Protein AF-A0A5C7GNN9-F1 (afdb_monomer_lite)

Structure (mmCIF, N/CA/C/O backbone):
data_AF-A0A5C7GNN9-F1
#
_entry.id   AF-A0A5C7GNN9-F1
#
loop_
_atom_site.group_PDB
_atom_site.id
_atom_site.type_symbol
_atom_site.label_atom_id
_atom_site.label_alt_id
_atom_site.label_comp_id
_atom_site.label_asym_id
_atom_site.label_entity_id
_atom_site.label_seq_id
_atom_site.pdbx_PDB_ins_code
_atom_site.Cartn_x
_atom_site.Cartn_y
_atom_site.Cartn_z
_atom_site.occupancy
_atom_site.B_iso_or_equiv
_atom_site.auth_seq_id
_atom_site.auth_comp_id
_atom_site.auth_asym_id
_atom_site.auth_atom_id
_atom_site.pdbx_PDB_model_num
ATOM 1 N N . MET A 1 1 ? -18.374 -16.368 34.160 1.00 41.03 1 MET A N 1
ATOM 2 C CA . MET A 1 1 ? -17.024 -15.873 34.517 1.00 41.03 1 MET A CA 1
ATOM 3 C C . MET A 1 1 ? -16.430 -15.182 33.298 1.00 41.03 1 MET A C 1
ATOM 5 O O . MET A 1 1 ? -16.252 -15.849 32.292 1.00 41.03 1 MET A O 1
ATOM 9 N N . LYS A 1 2 ? -16.245 -13.853 33.330 1.00 52.28 2 LYS A N 1
ATOM 10 C CA . LYS A 1 2 ? -16.003 -13.021 32.129 1.00 52.28 2 LYS A CA 1
ATOM 11 C C . LYS A 1 2 ? -14.991 -11.879 32.377 1.00 52.28 2 LYS A C 1
ATOM 13 O O . LYS A 1 2 ? -15.209 -10.768 31.923 1.00 52.28 2 LYS A O 1
ATOM 18 N N . PHE A 1 3 ? -13.918 -12.123 33.136 1.00 57.09 3 PHE A N 1
ATOM 19 C CA . PHE A 1 3 ? -13.006 -11.053 33.591 1.00 57.09 3 PHE A CA 1
ATOM 20 C C . PHE A 1 3 ? -11.534 -11.223 33.171 1.00 57.09 3 PHE A C 1
ATOM 22 O O . PHE A 1 3 ? -10.655 -10.637 33.788 1.00 57.09 3 PHE A O 1
ATOM 29 N N . PHE A 1 4 ? -11.227 -11.995 32.123 1.00 78.88 4 PHE A N 1
ATOM 30 C CA . PHE A 1 4 ? -9.835 -12.130 31.655 1.00 78.88 4 PHE A CA 1
ATOM 31 C C . PHE A 1 4 ? -9.425 -11.086 30.611 1.00 78.88 4 PHE A C 1
ATOM 33 O O . PHE A 1 4 ? -8.254 -10.716 30.570 1.00 78.88 4 PHE A O 1
ATOM 40 N N . TYR A 1 5 ? -10.376 -10.578 29.826 1.00 84.00 5 TYR A N 1
ATOM 41 C CA . TYR A 1 5 ? -10.159 -9.540 28.822 1.00 84.00 5 TYR A CA 1
ATOM 42 C C . TYR A 1 5 ? -11.395 -8.648 28.712 1.00 84.00 5 TYR A C 1
ATOM 44 O O . TYR A 1 5 ? -12.522 -9.149 28.677 1.00 84.00 5 TYR A O 1
ATOM 52 N N . SER A 1 6 ? -11.191 -7.337 28.632 1.00 86.12 6 SER A N 1
ATOM 53 C CA . SER A 1 6 ? -12.226 -6.391 28.229 1.00 86.12 6 SER A CA 1
ATOM 54 C C . SER A 1 6 ? -11.664 -5.386 27.230 1.00 86.12 6 SER A C 1
ATOM 56 O O . SER A 1 6 ? -10.497 -5.005 27.305 1.00 86.12 6 SER A O 1
ATOM 58 N N . LYS A 1 7 ? -12.506 -4.983 26.279 1.00 89.00 7 LYS A N 1
ATOM 59 C CA . LYS A 1 7 ? -12.184 -4.008 25.240 1.00 89.00 7 LYS A CA 1
ATOM 60 C C . LYS A 1 7 ? -13.311 -2.993 25.171 1.00 89.00 7 LYS A C 1
ATOM 62 O O . LYS A 1 7 ? -14.456 -3.371 24.926 1.00 89.00 7 LYS A O 1
ATOM 67 N N . SER A 1 8 ? -12.998 -1.722 25.380 1.00 90.9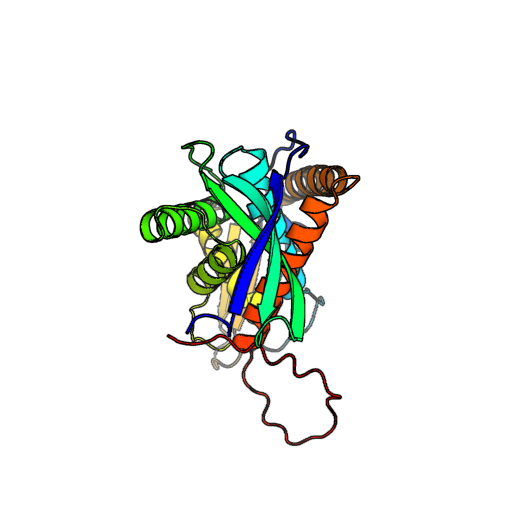4 8 SER A N 1
ATOM 68 C CA . SER A 1 8 ? -13.951 -0.622 25.224 1.00 90.94 8 SER A CA 1
ATOM 69 C C . SER A 1 8 ? -13.380 0.460 24.320 1.00 90.94 8 SER A C 1
ATOM 71 O O . SER A 1 8 ? -12.168 0.659 24.251 1.00 90.94 8 SER A O 1
ATOM 73 N N . ILE A 1 9 ? -14.252 1.136 23.577 1.00 93.00 9 ILE A N 1
ATOM 74 C CA . ILE A 1 9 ? -13.861 2.254 22.716 1.00 93.00 9 ILE A CA 1
ATOM 75 C C . ILE A 1 9 ? -13.691 3.492 23.599 1.00 93.00 9 ILE A C 1
ATOM 77 O O . ILE A 1 9 ? -14.588 3.828 24.370 1.00 93.00 9 ILE A O 1
ATOM 81 N N . LEU A 1 10 ? -12.539 4.150 23.493 1.00 92.75 10 LEU A N 1
ATOM 82 C CA . LEU A 1 10 ? -12.265 5.441 24.124 1.00 92.75 10 LEU A CA 1
ATOM 83 C C . LEU A 1 10 ? -12.607 6.600 23.189 1.00 92.75 10 LEU A C 1
ATOM 85 O O . LEU A 1 10 ? -13.195 7.584 23.629 1.00 92.75 10 LEU A O 1
ATOM 89 N N . SER A 1 11 ? -12.235 6.486 21.914 1.00 92.62 11 SER A N 1
ATOM 90 C CA . SER A 1 11 ? -12.547 7.477 20.884 1.00 92.62 11 SER A CA 1
ATOM 91 C C . SER A 1 11 ? -12.589 6.843 19.496 1.00 92.62 11 SER A C 1
ATOM 93 O O . SER A 1 11 ? -11.956 5.814 19.243 1.00 92.62 11 SER A O 1
ATOM 95 N N . GLU A 1 12 ? -13.333 7.472 18.592 1.00 92.75 12 GLU A N 1
ATOM 96 C CA . GLU A 1 12 ? -13.377 7.150 17.169 1.00 92.75 12 GLU A CA 1
ATOM 97 C C . GLU A 1 12 ? -13.336 8.462 16.385 1.00 92.75 12 GLU A C 1
ATOM 99 O O . GLU A 1 12 ? -14.195 9.320 16.564 1.00 92.75 12 GLU A O 1
ATOM 104 N N . ASP A 1 13 ? -12.330 8.601 15.524 1.00 92.62 13 ASP A N 1
ATOM 105 C CA . ASP A 1 13 ? -12.121 9.774 14.680 1.00 92.62 13 ASP A CA 1
ATOM 106 C C . ASP A 1 13 ? -12.019 9.339 13.219 1.00 92.62 13 ASP A C 1
ATOM 108 O O . ASP A 1 13 ? -11.302 8.393 12.887 1.00 92.62 13 ASP A O 1
ATOM 112 N N . VAL A 1 14 ? -12.684 10.051 12.314 1.00 92.62 14 VAL A N 1
ATOM 113 C CA . VAL A 1 14 ? -12.498 9.846 10.872 1.00 92.62 14 VAL A CA 1
ATOM 114 C C . VAL A 1 14 ? -11.230 10.577 10.439 1.00 92.62 14 VAL A C 1
ATOM 116 O O . VAL A 1 14 ? -11.012 11.724 10.823 1.00 92.62 14 VAL A O 1
ATOM 119 N N . ILE A 1 15 ? -10.392 9.948 9.615 1.00 90.88 15 ILE A N 1
ATOM 120 C CA . ILE A 1 15 ? -9.293 10.665 8.960 1.00 90.88 15 ILE A CA 1
ATOM 121 C C . ILE A 1 15 ? -9.892 11.564 7.872 1.00 90.88 15 ILE A C 1
ATOM 123 O O . ILE A 1 15 ? -10.270 11.088 6.804 1.00 90.88 15 ILE A O 1
ATOM 127 N N . THR A 1 16 ? -9.978 12.858 8.167 1.00 82.12 16 THR A N 1
ATOM 128 C CA . THR A 1 16 ? -10.449 13.922 7.267 1.00 82.12 16 THR A CA 1
ATOM 129 C C . THR A 1 16 ? -9.289 14.800 6.787 1.00 82.12 16 THR A C 1
ATOM 131 O O . THR A 1 16 ? -8.127 14.525 7.096 1.00 82.12 16 THR A O 1
ATOM 134 N N . ASP A 1 17 ? -9.601 15.849 6.017 1.00 78.19 17 ASP A N 1
ATOM 135 C CA . ASP A 1 17 ? -8.678 16.942 5.664 1.00 78.19 17 ASP A CA 1
ATOM 136 C C . ASP A 1 17 ? -7.431 16.492 4.899 1.00 78.19 17 ASP A C 1
ATOM 138 O O . ASP A 1 17 ? -6.297 16.904 5.155 1.00 78.19 17 ASP A O 1
ATOM 142 N N . VAL A 1 18 ? -7.662 15.607 3.937 1.00 83.69 18 VAL A N 1
ATOM 143 C CA . VAL A 1 18 ? -6.658 15.136 2.988 1.00 83.69 18 VAL A CA 1
ATOM 144 C C . VAL A 1 18 ? -6.708 16.001 1.736 1.00 83.69 18 VAL A C 1
ATOM 146 O O . VAL A 1 18 ? -7.792 16.257 1.214 1.00 83.69 18 VAL A O 1
ATOM 149 N N . GLN A 1 19 ? -5.556 16.451 1.233 1.00 81.12 19 GLN A N 1
ATOM 150 C CA . GLN A 1 19 ? -5.520 17.211 -0.015 1.00 81.12 19 GLN A CA 1
ATOM 151 C C . GLN A 1 19 ? -5.990 16.345 -1.181 1.00 81.12 19 GLN A C 1
ATOM 153 O O . GLN A 1 19 ? -5.423 15.291 -1.467 1.00 81.12 19 GLN A O 1
ATOM 158 N N . THR A 1 20 ? -7.014 16.827 -1.877 1.00 77.94 20 THR A N 1
ATOM 159 C CA . THR A 1 20 ? -7.686 16.079 -2.940 1.00 77.94 20 THR A CA 1
ATOM 160 C C . THR A 1 20 ? -7.124 16.335 -4.334 1.00 77.94 20 THR A C 1
ATOM 162 O O . THR A 1 20 ? -7.435 15.597 -5.266 1.00 77.94 20 THR A O 1
ATOM 165 N N . GLU A 1 21 ? -6.278 17.352 -4.489 1.00 75.75 21 GLU A N 1
ATOM 166 C CA . GLU A 1 21 ? -5.761 17.775 -5.786 1.00 75.75 21 GLU A CA 1
ATOM 167 C C . GLU A 1 21 ? -4.355 17.222 -6.025 1.00 75.75 21 GLU A C 1
ATOM 169 O O . GLU A 1 21 ? -3.347 17.778 -5.590 1.00 75.75 21 GLU A O 1
ATOM 174 N N . PHE A 1 22 ? -4.286 16.101 -6.738 1.00 84.00 22 PHE A N 1
ATOM 175 C CA . PHE A 1 22 ? -3.077 15.657 -7.423 1.00 84.00 22 PHE A CA 1
ATOM 176 C C . PHE A 1 22 ? -3.451 14.836 -8.655 1.00 84.00 22 PHE A C 1
ATOM 178 O O . PHE A 1 22 ? -4.546 14.277 -8.748 1.00 84.00 22 PHE A O 1
ATOM 185 N N . HIS A 1 23 ? -2.521 14.735 -9.598 1.00 81.31 23 HIS A N 1
ATOM 186 C CA . HIS A 1 23 ? -2.693 13.911 -10.785 1.00 81.31 23 HIS A CA 1
ATOM 187 C C . HIS A 1 23 ? -1.639 12.803 -10.794 1.00 81.31 23 HIS A C 1
ATOM 189 O O . HIS A 1 23 ? -0.451 13.056 -10.990 1.00 81.31 23 HIS A O 1
ATOM 195 N N . CYS A 1 24 ? -2.083 11.571 -10.548 1.00 84.69 24 CYS A N 1
ATOM 196 C CA . CYS A 1 24 ? -1.262 10.372 -10.658 1.00 84.69 24 CYS A CA 1
ATOM 197 C C . CYS A 1 24 ? -2.126 9.222 -11.183 1.00 84.69 24 CYS A C 1
ATOM 199 O O . CYS A 1 24 ? -3.123 8.841 -10.563 1.00 84.69 24 CYS A O 1
ATOM 201 N N . GLU A 1 25 ? -1.759 8.714 -12.353 1.00 86.50 25 GLU A N 1
ATOM 202 C CA . GLU A 1 25 ? -2.474 7.646 -13.058 1.00 86.50 25 GLU A CA 1
ATOM 203 C C . GLU A 1 25 ? -1.823 6.281 -12.815 1.00 86.50 25 GLU A C 1
ATOM 205 O O . GLU A 1 25 ? -2.504 5.260 -12.874 1.00 86.50 25 GLU A O 1
ATOM 210 N N . ASP A 1 26 ? -0.523 6.283 -12.500 1.00 87.62 26 ASP A N 1
ATOM 211 C CA . ASP A 1 26 ? 0.333 5.100 -12.447 1.00 87.62 26 ASP A CA 1
ATOM 212 C C . ASP A 1 26 ? 1.106 5.022 -11.110 1.00 87.62 26 ASP A C 1
ATOM 214 O O . ASP A 1 26 ? 2.337 4.953 -11.078 1.00 87.62 26 ASP A O 1
ATOM 218 N N . ILE A 1 27 ? 0.396 5.046 -9.978 1.00 89.19 27 ILE A N 1
ATOM 219 C CA . ILE A 1 27 ? 0.968 5.047 -8.617 1.00 89.19 27 ILE A CA 1
ATOM 220 C C . ILE A 1 27 ? 1.898 3.865 -8.382 1.00 89.19 27 ILE A C 1
ATOM 222 O O . ILE A 1 27 ? 2.952 4.030 -7.765 1.00 89.19 27 ILE A O 1
ATOM 226 N N . GLY A 1 28 ? 1.527 2.678 -8.871 1.00 85.38 28 GLY A N 1
ATOM 227 C CA . GLY A 1 28 ? 2.331 1.475 -8.648 1.00 85.38 28 GLY A CA 1
ATOM 228 C C . GLY A 1 28 ? 3.723 1.526 -9.283 1.00 85.38 28 GLY A C 1
ATOM 229 O O . GLY A 1 28 ? 4.585 0.755 -8.876 1.00 85.38 28 GLY A O 1
ATOM 230 N N . ILE A 1 29 ? 3.953 2.429 -10.245 1.00 87.19 29 ILE A N 1
ATOM 231 C CA . ILE A 1 29 ? 5.242 2.580 -10.938 1.00 87.19 29 ILE A CA 1
ATOM 232 C C . ILE A 1 29 ? 5.821 3.998 -10.874 1.00 87.19 29 ILE A C 1
ATOM 234 O O . ILE A 1 29 ? 6.989 4.194 -11.210 1.00 87.19 29 ILE A O 1
ATOM 238 N N . CYS A 1 30 ? 5.075 5.005 -10.409 1.00 83.06 30 CYS A N 1
ATOM 239 C CA . CYS A 1 30 ? 5.581 6.378 -10.339 1.00 83.06 30 CYS A CA 1
ATOM 240 C C . CYS A 1 30 ? 6.758 6.512 -9.358 1.00 83.06 30 CYS A C 1
ATOM 242 O O . CYS A 1 30 ? 7.682 7.294 -9.596 1.00 83.06 30 CYS A O 1
ATOM 244 N N . THR A 1 31 ? 6.780 5.707 -8.289 1.00 78.50 31 THR A N 1
ATOM 245 C CA . THR A 1 31 ? 7.872 5.636 -7.294 1.00 78.50 31 THR A CA 1
ATOM 246 C C . THR A 1 31 ? 9.207 5.192 -7.891 1.00 78.50 31 THR A C 1
ATOM 248 O O . THR A 1 31 ? 10.261 5.431 -7.303 1.00 78.50 31 THR A O 1
ATOM 251 N N . LEU A 1 32 ? 9.179 4.622 -9.096 1.00 71.75 32 LEU A N 1
ATOM 252 C CA . LEU A 1 32 ? 10.329 4.035 -9.777 1.00 71.75 32 LEU A CA 1
ATOM 253 C C . LEU A 1 32 ? 10.904 4.976 -10.845 1.00 71.75 32 LEU A C 1
ATOM 255 O O . LEU A 1 32 ? 11.970 4.716 -11.392 1.00 71.75 32 LEU A O 1
ATOM 259 N N . SER A 1 33 ? 10.270 6.134 -11.065 1.00 67.81 33 SER A N 1
ATOM 260 C CA . SER A 1 33 ? 10.760 7.206 -11.951 1.00 67.81 33 SER A CA 1
ATOM 261 C C . SER A 1 33 ? 12.187 7.670 -11.630 1.00 67.81 33 SER A C 1
ATOM 263 O O . SER A 1 33 ? 12.938 8.067 -12.524 1.00 67.81 33 SER A O 1
ATOM 265 N N . LYS A 1 34 ? 12.588 7.585 -10.356 1.00 65.06 34 LYS A N 1
ATOM 266 C CA . LYS A 1 34 ? 13.942 7.923 -9.894 1.00 65.06 34 LYS A CA 1
ATOM 267 C C . LYS A 1 34 ? 15.010 6.933 -10.355 1.00 65.06 34 LYS A C 1
ATOM 269 O O . LYS A 1 34 ? 16.188 7.245 -10.249 1.00 65.06 34 LYS A O 1
ATOM 274 N N . TYR A 1 35 ? 14.607 5.795 -10.905 1.00 65.31 35 TYR A N 1
ATOM 275 C CA . TYR A 1 35 ? 15.508 4.711 -11.289 1.00 65.31 35 TYR A CA 1
ATOM 276 C C . TYR A 1 35 ? 15.030 4.038 -12.577 1.00 65.31 35 TYR A C 1
ATOM 278 O O . TYR A 1 35 ? 14.749 2.862 -12.699 1.00 65.31 35 TYR A O 1
ATOM 286 N N . HIS A 1 36 ? 14.946 4.863 -13.602 1.00 55.75 36 HIS A N 1
ATOM 287 C CA . HIS A 1 36 ? 14.453 4.537 -14.931 1.00 55.75 36 HIS A CA 1
ATOM 288 C C . HIS A 1 36 ? 15.346 3.578 -15.745 1.00 55.75 36 HIS A C 1
ATOM 290 O O . HIS A 1 36 ? 14.896 3.081 -16.772 1.00 55.75 36 HIS A O 1
ATOM 296 N N . ASN A 1 37 ? 16.579 3.311 -15.299 1.00 54.00 37 ASN A N 1
ATOM 297 C CA . ASN A 1 37 ? 17.534 2.392 -15.929 1.00 54.00 37 ASN A CA 1
ATOM 298 C C . ASN A 1 37 ? 18.053 1.364 -14.909 1.00 54.00 37 ASN A C 1
ATOM 300 O O . ASN A 1 37 ? 19.258 1.248 -14.700 1.00 54.00 37 ASN A O 1
ATOM 304 N N . PHE A 1 38 ? 17.156 0.645 -14.232 1.00 56.50 38 PHE A N 1
ATOM 305 C CA . PHE A 1 38 ? 17.575 -0.403 -13.302 1.00 56.50 38 PHE A CA 1
ATOM 306 C C . PHE A 1 38 ? 18.172 -1.589 -14.058 1.00 56.50 38 PHE A C 1
ATOM 308 O O . PHE A 1 38 ? 17.464 -2.220 -14.838 1.00 56.50 38 PHE A O 1
ATOM 315 N N . GLU A 1 39 ? 19.425 -1.940 -13.770 1.00 49.25 39 GLU A N 1
ATOM 316 C CA . GLU A 1 39 ? 19.999 -3.254 -14.070 1.00 49.25 39 GLU A CA 1
ATOM 317 C C . GLU A 1 39 ? 20.161 -4.023 -12.752 1.00 49.25 39 GLU A C 1
ATOM 319 O O . GLU A 1 39 ? 20.799 -3.560 -11.812 1.00 49.25 39 GLU A O 1
ATOM 324 N N . TYR A 1 40 ? 19.558 -5.202 -12.659 1.00 54.06 40 TYR A N 1
ATOM 325 C CA . TYR A 1 40 ? 19.720 -6.127 -11.543 1.00 54.06 40 TYR A CA 1
ATOM 326 C C . TYR A 1 40 ? 20.628 -7.271 -11.965 1.00 54.06 40 TYR A C 1
ATOM 328 O O . TYR A 1 40 ? 20.522 -7.732 -13.094 1.00 54.06 40 TYR A O 1
ATOM 336 N N . ASN A 1 41 ? 21.416 -7.807 -11.036 1.00 43.47 41 ASN A N 1
ATOM 337 C CA . ASN A 1 41 ? 22.055 -9.113 -11.155 1.00 43.47 41 ASN A CA 1
ATOM 338 C C . ASN A 1 41 ? 21.901 -9.868 -9.825 1.00 43.47 41 ASN A C 1
ATOM 340 O O . ASN A 1 41 ? 21.837 -9.245 -8.767 1.00 43.47 41 ASN A O 1
ATOM 344 N N . HIS A 1 42 ? 21.907 -11.202 -9.844 1.00 41.09 42 HIS A N 1
ATOM 345 C CA . HIS A 1 42 ? 21.902 -12.026 -8.621 1.00 41.09 42 HIS A CA 1
ATOM 346 C C . HIS A 1 42 ? 23.098 -11.722 -7.684 1.00 41.09 42 HIS A C 1
ATOM 348 O O . HIS A 1 42 ? 23.007 -12.001 -6.493 1.00 41.09 42 HIS A O 1
ATOM 354 N N . VAL A 1 43 ? 24.185 -11.117 -8.198 1.00 41.22 43 VAL A N 1
ATOM 355 C CA . VAL A 1 43 ? 25.411 -10.785 -7.433 1.00 41.22 43 VAL A CA 1
ATOM 356 C C . VAL A 1 43 ? 25.660 -9.279 -7.240 1.00 41.22 43 VAL A C 1
ATOM 358 O O . VAL A 1 43 ? 26.406 -8.913 -6.338 1.00 41.22 43 VAL A O 1
ATOM 361 N N . SER A 1 44 ? 25.092 -8.368 -8.040 1.00 37.81 44 SER A N 1
ATOM 362 C CA . SER A 1 44 ? 25.536 -6.961 -8.009 1.00 37.81 44 SER A CA 1
ATOM 363 C C . SER A 1 44 ? 24.664 -6.065 -7.125 1.00 37.81 44 SER A C 1
ATOM 365 O O . SER A 1 44 ? 23.577 -5.645 -7.519 1.00 37.81 44 SER A O 1
ATOM 367 N N . LEU A 1 45 ? 25.218 -5.739 -5.956 1.00 38.94 45 LEU A N 1
ATOM 368 C CA . LEU A 1 45 ? 24.953 -4.564 -5.118 1.00 38.94 45 LEU A CA 1
ATOM 369 C C . LEU A 1 45 ? 25.481 -3.290 -5.805 1.00 38.94 45 LEU A C 1
ATOM 371 O O . LEU A 1 45 ? 26.481 -2.741 -5.359 1.00 38.94 45 LEU A O 1
ATOM 375 N N . ASN A 1 46 ? 24.907 -2.846 -6.923 1.00 38.28 46 ASN A N 1
ATOM 376 C CA . ASN A 1 46 ? 25.276 -1.531 -7.456 1.00 38.28 46 ASN A CA 1
ATOM 377 C C . ASN A 1 46 ? 24.028 -0.704 -7.746 1.00 38.28 46 ASN A C 1
ATOM 379 O O . ASN A 1 46 ? 23.115 -1.161 -8.428 1.00 38.28 46 ASN A O 1
ATOM 383 N N . ASP A 1 47 ? 24.054 0.487 -7.146 1.00 43.31 47 ASP A N 1
ATOM 384 C CA . ASP A 1 47 ? 22.965 1.312 -6.623 1.00 43.31 47 ASP A CA 1
ATOM 385 C C . ASP A 1 47 ? 22.239 0.662 -5.428 1.00 43.31 47 ASP A C 1
ATOM 387 O O . ASP A 1 47 ? 21.529 -0.331 -5.576 1.00 43.31 47 ASP A O 1
ATOM 391 N N . ASP A 1 48 ? 22.420 1.226 -4.221 1.00 63.56 48 ASP A N 1
ATOM 392 C CA . ASP A 1 48 ? 21.714 0.851 -2.979 1.00 63.56 48 ASP A CA 1
ATOM 393 C C . ASP A 1 48 ? 20.220 1.206 -3.090 1.00 63.56 48 ASP A C 1
ATOM 395 O O . ASP A 1 48 ? 19.689 2.121 -2.452 1.00 63.56 48 ASP A O 1
ATOM 399 N N . VAL A 1 49 ? 19.517 0.510 -3.978 1.00 68.62 49 VAL A N 1
ATOM 400 C CA . VAL A 1 49 ? 18.075 0.617 -4.129 1.00 68.62 49 VAL A CA 1
ATOM 401 C C . VAL A 1 49 ? 17.459 -0.000 -2.889 1.00 68.62 49 VAL A C 1
ATOM 403 O O . VAL A 1 49 ? 17.419 -1.220 -2.720 1.00 68.62 49 VAL A O 1
ATOM 406 N N . ASP A 1 50 ? 16.959 0.861 -2.015 1.00 80.88 50 ASP A N 1
ATOM 407 C CA . ASP A 1 50 ? 16.208 0.453 -0.839 1.00 80.88 50 ASP A CA 1
ATOM 408 C C . ASP A 1 50 ? 14.814 -0.049 -1.261 1.00 80.88 50 ASP A C 1
ATOM 410 O O . ASP A 1 50 ? 13.815 0.679 -1.259 1.00 80.88 50 ASP A O 1
ATOM 414 N N . TRP A 1 51 ? 14.767 -1.313 -1.694 1.00 81.75 51 TRP A N 1
ATOM 415 C CA . TRP A 1 51 ? 13.551 -1.999 -2.140 1.00 81.75 51 TRP A CA 1
ATOM 416 C C . TRP A 1 51 ? 12.454 -1.968 -1.081 1.00 81.75 51 TRP A C 1
ATOM 418 O O . TRP A 1 51 ? 11.273 -1.845 -1.408 1.00 81.75 51 TRP A O 1
ATOM 428 N N . GLU A 1 52 ? 12.852 -2.083 0.184 1.00 87.62 52 GLU A N 1
ATOM 429 C CA . GLU A 1 52 ? 11.935 -2.066 1.312 1.00 87.62 52 GLU A CA 1
ATOM 430 C C . GLU A 1 52 ? 11.241 -0.711 1.405 1.00 87.62 52 GLU A C 1
ATOM 432 O O . GLU A 1 52 ? 10.011 -0.622 1.328 1.00 87.62 52 GLU A O 1
ATOM 437 N N . ARG A 1 53 ? 12.028 0.365 1.416 1.00 88.81 53 ARG A N 1
ATOM 438 C CA . ARG A 1 53 ? 11.503 1.727 1.410 1.00 88.81 53 ARG A CA 1
ATOM 439 C C . ARG A 1 53 ? 10.637 2.025 0.192 1.00 88.81 53 ARG A C 1
ATOM 441 O O . ARG A 1 53 ? 9.619 2.703 0.335 1.00 88.81 53 ARG A O 1
ATOM 448 N N . LEU A 1 54 ? 10.997 1.535 -0.994 1.00 88.69 54 LEU A N 1
ATOM 449 C CA . LEU A 1 54 ? 10.189 1.742 -2.199 1.00 88.69 54 LEU A CA 1
ATOM 450 C C . LEU A 1 54 ? 8.821 1.067 -2.107 1.00 88.69 54 LEU A C 1
ATOM 452 O O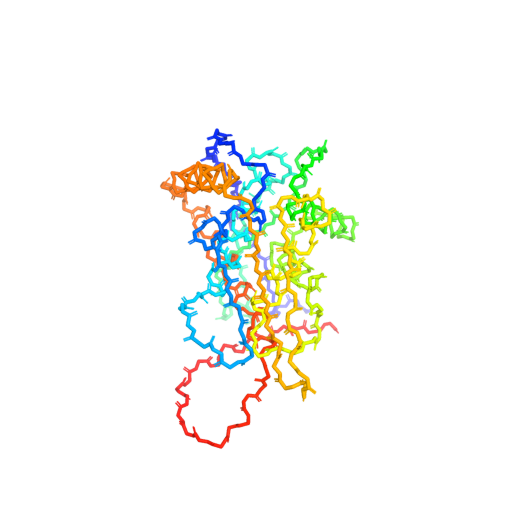 . LEU A 1 54 ? 7.818 1.691 -2.459 1.00 88.69 54 LEU A O 1
ATOM 456 N N . VAL A 1 55 ? 8.742 -0.153 -1.573 1.00 92.00 55 VAL A N 1
ATOM 457 C CA . VAL A 1 55 ? 7.448 -0.792 -1.286 1.00 92.00 55 VAL A CA 1
ATOM 458 C C . VAL A 1 55 ? 6.656 0.030 -0.282 1.00 92.00 55 VAL A C 1
ATOM 460 O O . VAL A 1 55 ? 5.474 0.276 -0.511 1.00 92.00 55 VAL A O 1
ATOM 463 N N . PHE A 1 56 ? 7.288 0.495 0.797 1.00 94.69 56 PHE A N 1
ATOM 464 C CA . PHE A 1 56 ? 6.597 1.258 1.837 1.00 94.69 56 PHE A CA 1
ATOM 465 C C . PHE A 1 56 ? 5.991 2.533 1.259 1.00 94.69 56 PHE A C 1
ATOM 467 O O . PHE A 1 56 ? 4.809 2.804 1.461 1.00 94.69 56 PHE A O 1
ATOM 474 N N . ILE A 1 57 ? 6.767 3.286 0.477 1.00 93.00 57 ILE A N 1
ATOM 475 C CA . ILE A 1 57 ? 6.275 4.481 -0.216 1.00 93.00 57 ILE A CA 1
ATOM 476 C C . ILE A 1 57 ? 5.121 4.111 -1.154 1.00 93.00 57 ILE A C 1
ATOM 478 O O . ILE A 1 57 ? 4.072 4.747 -1.097 1.00 93.00 57 ILE A O 1
ATOM 482 N N . THR A 1 58 ? 5.272 3.064 -1.964 1.00 93.88 58 THR A N 1
ATOM 483 C CA . THR A 1 58 ? 4.253 2.655 -2.945 1.00 93.88 58 THR A CA 1
ATOM 484 C C . THR A 1 58 ? 2.931 2.275 -2.266 1.00 93.88 58 THR A C 1
ATOM 486 O O . THR A 1 58 ? 1.872 2.747 -2.677 1.00 93.88 58 THR A O 1
ATOM 489 N N . PHE A 1 59 ? 2.970 1.510 -1.170 1.00 96.31 59 PHE A N 1
ATOM 490 C CA . PHE A 1 59 ? 1.781 1.169 -0.378 1.00 96.31 59 PHE A CA 1
ATOM 491 C C . PHE A 1 59 ? 1.137 2.393 0.275 1.00 96.31 59 PHE A C 1
ATOM 493 O O . PHE A 1 59 ? -0.083 2.556 0.197 1.00 96.31 59 PHE A O 1
ATOM 500 N N . ARG A 1 60 ? 1.936 3.270 0.899 1.00 95.81 60 ARG A N 1
ATOM 501 C CA . ARG A 1 60 ? 1.433 4.506 1.520 1.00 95.81 60 ARG A CA 1
ATOM 502 C C . ARG A 1 60 ? 0.705 5.373 0.499 1.00 95.81 60 ARG A C 1
ATOM 504 O O . ARG A 1 60 ? -0.411 5.805 0.769 1.00 95.81 60 ARG A O 1
ATOM 511 N N . LEU A 1 61 ? 1.317 5.599 -0.663 1.00 95.00 61 LEU A N 1
ATOM 512 C CA . LEU A 1 61 ? 0.752 6.431 -1.724 1.00 95.00 61 LEU A CA 1
ATOM 513 C C . LEU A 1 61 ? -0.501 5.802 -2.345 1.00 95.00 61 LEU A C 1
ATOM 515 O O . LEU A 1 61 ? -1.467 6.515 -2.606 1.00 95.00 61 LEU A O 1
ATOM 519 N N . ALA A 1 62 ? -0.528 4.480 -2.529 1.00 95.44 62 ALA A N 1
ATOM 520 C CA . ALA A 1 62 ? -1.703 3.792 -3.058 1.00 95.44 62 ALA A CA 1
ATOM 521 C C . ALA A 1 62 ? -2.893 3.858 -2.089 1.00 95.44 62 ALA A C 1
ATOM 523 O O . ALA A 1 62 ? -3.990 4.237 -2.494 1.00 95.44 62 ALA A O 1
ATOM 524 N N . ILE A 1 63 ? -2.679 3.583 -0.795 1.00 95.75 63 ILE A N 1
ATOM 525 C CA . ILE A 1 63 ? -3.727 3.724 0.230 1.00 95.75 63 ILE A CA 1
ATOM 526 C C . ILE A 1 63 ? -4.181 5.184 0.332 1.00 95.75 63 ILE A C 1
ATOM 528 O O . ILE A 1 63 ? -5.380 5.450 0.339 1.00 95.75 63 ILE A O 1
ATOM 532 N N . PHE A 1 64 ? -3.245 6.135 0.349 1.00 94.88 64 PHE A N 1
ATOM 533 C CA . PHE A 1 64 ? -3.555 7.565 0.352 1.00 94.88 64 PHE A CA 1
ATOM 534 C C . PHE A 1 64 ? -4.436 7.970 -0.833 1.00 94.88 64 PHE A C 1
ATOM 536 O O . PHE A 1 64 ? -5.428 8.671 -0.659 1.00 94.88 64 PHE A O 1
ATOM 543 N N . ASN A 1 65 ? -4.128 7.477 -2.030 1.00 93.56 65 ASN A N 1
ATOM 544 C CA . ASN A 1 65 ? -4.923 7.748 -3.217 1.00 93.56 65 ASN A CA 1
ATOM 545 C C . ASN A 1 65 ? -6.332 7.146 -3.150 1.00 93.56 65 ASN A C 1
ATOM 547 O O . ASN A 1 65 ? -7.281 7.787 -3.592 1.00 93.56 65 ASN A O 1
ATOM 551 N N . LEU A 1 66 ? -6.501 5.957 -2.563 1.00 94.06 66 LEU A N 1
ATOM 552 C CA . LEU A 1 66 ? -7.837 5.399 -2.329 1.00 94.06 66 LEU A CA 1
ATOM 553 C C . LEU A 1 66 ? -8.664 6.277 -1.374 1.00 94.06 66 LEU A C 1
ATOM 555 O O . LEU A 1 66 ? -9.867 6.436 -1.593 1.00 94.06 66 LEU A O 1
ATOM 559 N N . ILE A 1 67 ? -8.031 6.868 -0.354 1.00 93.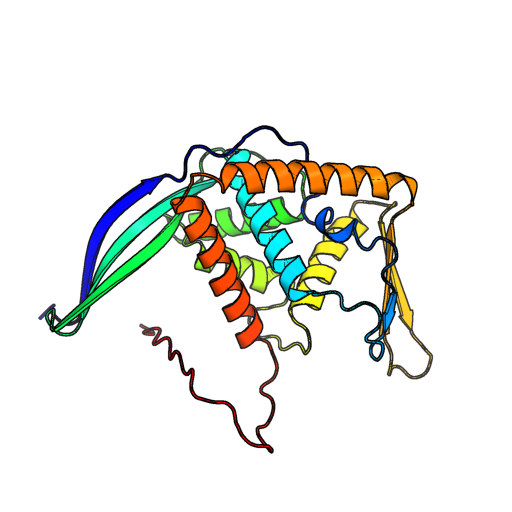75 67 ILE A N 1
ATOM 560 C CA . ILE A 1 67 ? -8.682 7.815 0.566 1.00 93.75 67 ILE A CA 1
ATOM 561 C C . ILE A 1 67 ? -9.064 9.095 -0.185 1.00 93.75 67 ILE A C 1
ATOM 563 O O . ILE A 1 67 ? -10.219 9.503 -0.161 1.00 93.75 67 ILE A O 1
ATOM 567 N N . VAL A 1 68 ? -8.119 9.702 -0.908 1.00 91.56 68 VAL A N 1
ATOM 568 C CA . VAL A 1 68 ? -8.337 10.962 -1.640 1.00 91.56 68 VAL A CA 1
ATOM 569 C C . VAL A 1 68 ? -9.416 10.828 -2.716 1.00 91.56 68 VAL A C 1
ATOM 571 O O . VAL A 1 68 ? -10.253 11.717 -2.878 1.00 91.56 68 VAL A O 1
ATOM 574 N N . LYS A 1 69 ? -9.469 9.691 -3.416 1.00 90.50 69 LYS A N 1
ATOM 575 C CA . LYS A 1 69 ? -10.537 9.399 -4.384 1.00 90.50 69 LYS A CA 1
ATOM 576 C C . LYS A 1 69 ? -11.877 9.039 -3.730 1.00 90.50 69 LYS A C 1
ATOM 578 O O . LYS A 1 69 ? -12.828 8.736 -4.450 1.00 90.50 69 LYS A O 1
ATOM 583 N N . ASN A 1 70 ? -11.984 9.099 -2.400 1.00 91.50 70 ASN A N 1
ATOM 584 C CA . ASN A 1 70 ? -13.168 8.726 -1.623 1.00 91.50 70 ASN A CA 1
ATOM 585 C C . ASN A 1 70 ? -13.666 7.312 -1.964 1.00 91.50 70 ASN A C 1
ATOM 587 O O . ASN A 1 70 ? -14.865 7.082 -2.111 1.00 91.50 70 ASN A O 1
ATOM 591 N N . LEU A 1 71 ? -12.740 6.372 -2.165 1.00 93.00 71 LEU A N 1
ATOM 592 C CA . LEU A 1 71 ? -13.056 4.959 -2.400 1.00 93.00 71 LEU A CA 1
ATOM 593 C C . LEU A 1 71 ? -13.121 4.199 -1.076 1.00 93.00 71 LEU A C 1
ATOM 595 O O . LEU A 1 71 ? -13.955 3.311 -0.904 1.00 93.00 71 LEU A O 1
ATOM 599 N N . ILE A 1 72 ? -12.267 4.596 -0.133 1.00 94.50 72 ILE A N 1
ATOM 600 C CA . ILE A 1 72 ? -12.237 4.087 1.234 1.00 94.50 72 ILE A CA 1
ATOM 601 C C . ILE A 1 72 ? -12.299 5.253 2.217 1.00 94.50 72 ILE A C 1
ATOM 603 O O . ILE A 1 72 ? -11.666 6.289 2.015 1.00 94.50 72 ILE A O 1
ATOM 607 N N . LYS A 1 73 ? -13.016 5.043 3.312 1.00 95.00 73 LYS A N 1
ATOM 608 C CA . LYS A 1 73 ? -12.993 5.883 4.504 1.00 95.00 73 LYS A CA 1
ATOM 609 C C . LYS A 1 73 ? -12.213 5.169 5.594 1.00 95.00 73 LYS A C 1
ATOM 611 O O . LYS A 1 73 ? -12.325 3.952 5.738 1.00 95.00 73 LYS A O 1
ATOM 616 N N . VAL A 1 74 ? -11.421 5.919 6.358 1.00 96.19 74 VAL A N 1
ATOM 617 C CA . VAL A 1 74 ? -10.602 5.366 7.443 1.00 96.19 74 VAL A CA 1
ATOM 618 C C . VAL A 1 74 ? -11.025 5.966 8.775 1.00 96.19 74 VAL A C 1
ATOM 620 O O . VAL A 1 74 ? -10.900 7.170 8.988 1.00 96.19 74 VAL A O 1
ATOM 623 N N . ASN A 1 75 ? -11.470 5.103 9.683 1.00 95.38 75 ASN A N 1
ATOM 624 C CA . ASN A 1 75 ? -11.776 5.436 11.068 1.00 95.38 75 ASN A CA 1
ATOM 625 C C . ASN A 1 75 ? -10.593 5.020 11.956 1.00 95.38 75 ASN A C 1
ATOM 627 O O . ASN A 1 75 ? -10.180 3.858 11.963 1.00 95.38 75 ASN A O 1
ATOM 631 N N . SER A 1 76 ? -10.034 5.968 12.700 1.00 95.31 76 SER A N 1
ATOM 632 C CA . SER A 1 76 ? -9.061 5.746 13.766 1.00 95.31 76 SER A CA 1
ATOM 633 C C . SER A 1 76 ? -9.816 5.503 15.066 1.00 95.31 76 SER A C 1
ATOM 635 O O . SER A 1 76 ? -10.430 6.423 15.596 1.00 95.31 76 SER A O 1
ATOM 637 N N . ILE A 1 77 ? -9.742 4.287 15.601 1.00 94.88 77 ILE A N 1
ATOM 638 C CA . ILE A 1 77 ? -10.411 3.913 16.849 1.00 94.88 77 ILE A CA 1
ATOM 639 C C . ILE A 1 77 ? -9.367 3.649 17.922 1.00 94.88 77 ILE A C 1
ATOM 641 O O . ILE A 1 77 ? -8.485 2.801 17.750 1.00 94.88 77 ILE A O 1
ATOM 645 N N . GLU A 1 78 ? -9.470 4.371 19.031 1.00 95.00 78 GLU A N 1
ATOM 646 C CA . GLU A 1 78 ? -8.676 4.132 20.226 1.00 95.00 78 GLU A CA 1
ATOM 647 C C . GLU A 1 78 ? -9.466 3.245 21.184 1.00 95.00 78 GLU A C 1
ATOM 649 O O . GLU A 1 78 ? -10.574 3.580 21.601 1.00 95.00 78 GLU A O 1
ATOM 654 N N . TYR A 1 79 ? -8.896 2.096 21.525 1.00 92.31 79 TYR A N 1
ATOM 655 C CA . TYR A 1 79 ? -9.464 1.149 22.466 1.00 92.31 79 TYR A CA 1
ATOM 656 C C . TYR A 1 79 ? -8.711 1.200 23.787 1.00 92.31 79 TYR A C 1
ATOM 658 O O . TYR A 1 79 ? -7.487 1.328 23.821 1.00 92.31 79 TYR A O 1
ATOM 666 N N . LYS A 1 80 ? -9.455 1.034 24.876 1.00 92.94 80 LYS A N 1
ATOM 667 C CA . LYS A 1 80 ? -8.923 0.603 26.161 1.00 92.94 80 LYS A CA 1
ATOM 668 C C . LYS A 1 80 ? -9.043 -0.909 26.222 1.00 92.94 80 LYS A C 1
ATOM 670 O 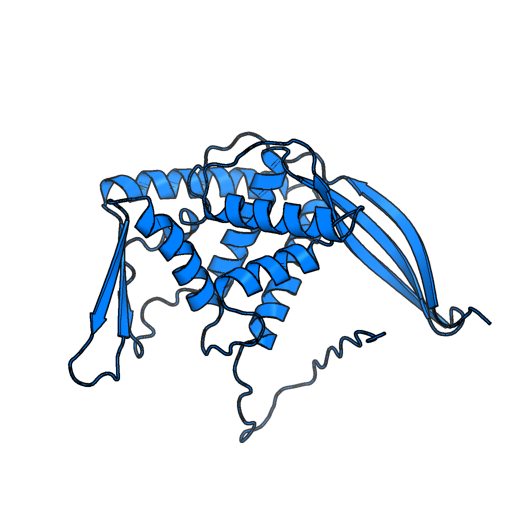O . LYS A 1 80 ? -10.148 -1.447 26.155 1.00 92.94 80 LYS A O 1
ATOM 675 N N . GLU A 1 81 ? -7.908 -1.578 26.331 1.00 92.12 81 GLU A N 1
ATOM 676 C CA . GLU A 1 81 ? -7.840 -3.022 26.507 1.00 92.12 81 GLU A CA 1
ATOM 677 C C . GLU A 1 81 ? -7.349 -3.328 27.914 1.00 92.12 81 GLU A C 1
ATOM 679 O O . GLU A 1 81 ? -6.282 -2.859 28.314 1.00 92.12 81 GLU A O 1
ATOM 684 N N . SER A 1 82 ? -8.128 -4.111 28.652 1.00 88.50 82 SER A N 1
ATOM 685 C CA . SER A 1 82 ? -7.799 -4.517 30.013 1.00 88.50 82 SER A CA 1
ATOM 686 C C . SER A 1 82 ? -7.699 -6.037 30.101 1.00 88.50 82 SER A C 1
ATOM 688 O O . SER A 1 82 ? -8.605 -6.744 29.659 1.00 88.50 82 SER A O 1
ATOM 690 N N . TYR A 1 83 ? -6.621 -6.540 30.700 1.00 87.25 83 TYR A N 1
ATOM 691 C CA . TYR A 1 83 ? -6.345 -7.967 30.882 1.00 87.25 83 TYR A CA 1
ATOM 692 C C . TYR A 1 83 ? -6.286 -8.332 32.368 1.00 87.25 83 TYR A C 1
ATOM 694 O O . TYR A 1 83 ? -5.996 -7.484 33.215 1.00 87.25 83 TYR A O 1
ATOM 702 N N . LEU A 1 84 ? -6.546 -9.609 32.674 1.00 84.00 84 LEU A N 1
ATOM 703 C CA . LEU A 1 84 ? -6.446 -10.183 34.023 1.00 84.00 84 LEU A CA 1
ATOM 704 C C . LEU A 1 84 ? -7.234 -9.367 35.067 1.00 84.00 84 LEU A C 1
ATOM 706 O O . LEU A 1 84 ? -6.689 -8.944 36.077 1.00 84.00 84 LEU A O 1
ATOM 710 N N . GLY A 1 85 ? -8.516 -9.096 34.817 1.00 74.00 85 GLY A N 1
ATOM 711 C CA . GLY A 1 85 ? -9.363 -8.375 35.773 1.00 74.00 85 GLY A CA 1
ATOM 712 C C . GLY A 1 85 ? -8.961 -6.913 35.997 1.00 74.00 85 GLY A C 1
ATOM 713 O O . GLY A 1 85 ? -9.096 -6.421 37.111 1.00 74.00 85 GLY A O 1
ATOM 714 N N . ASN A 1 86 ? -8.483 -6.229 34.949 1.00 77.12 86 ASN A N 1
ATOM 715 C CA . ASN A 1 86 ? -8.001 -4.836 34.964 1.00 77.12 86 ASN A CA 1
ATOM 716 C C . ASN A 1 86 ? -6.659 -4.605 35.678 1.00 77.12 86 ASN A C 1
ATOM 718 O O . ASN A 1 86 ? -6.304 -3.461 35.946 1.00 77.12 86 ASN A O 1
ATOM 722 N N . LEU A 1 87 ? -5.884 -5.660 35.945 1.00 83.00 87 LEU A N 1
ATOM 723 C CA . LEU A 1 87 ? -4.504 -5.524 36.431 1.00 83.00 87 LEU A CA 1
ATOM 724 C C . LEU A 1 87 ? -3.587 -4.855 35.399 1.00 83.00 87 LEU A C 1
ATOM 726 O O . LEU A 1 87 ? -2.680 -4.112 35.765 1.00 83.00 87 LEU A O 1
ATOM 730 N N . PHE A 1 88 ? -3.835 -5.107 34.114 1.00 85.81 88 PHE A N 1
ATOM 731 C CA . PHE A 1 88 ? -3.073 -4.524 33.017 1.00 85.81 88 PHE A CA 1
ATOM 732 C C . PHE A 1 88 ? -4.012 -3.792 32.074 1.00 85.81 88 PHE A C 1
ATOM 734 O O . PHE A 1 88 ? -4.902 -4.417 31.500 1.00 85.81 88 PHE A O 1
ATOM 741 N N . GLU A 1 89 ? -3.809 -2.488 31.904 1.00 87.38 89 GLU A N 1
ATOM 742 C CA . GLU A 1 89 ? -4.603 -1.656 31.003 1.00 87.38 89 GLU A CA 1
ATOM 743 C C . GLU A 1 89 ? -3.700 -0.968 29.984 1.00 87.38 89 GLU A C 1
ATOM 745 O O . GLU A 1 89 ? -2.704 -0.335 30.337 1.00 87.38 89 GLU A O 1
ATOM 750 N N . PHE A 1 90 ? -4.075 -1.053 28.712 1.00 91.19 90 PHE A N 1
ATOM 751 C CA . PHE A 1 90 ? -3.331 -0.447 27.617 1.00 91.19 90 PHE A CA 1
ATOM 752 C C . PHE A 1 90 ? -4.277 0.290 26.682 1.00 91.19 90 PHE A C 1
ATOM 754 O O . PHE A 1 90 ? -5.439 -0.084 26.511 1.00 91.19 90 PHE A O 1
ATOM 761 N N . LYS A 1 91 ? -3.755 1.336 26.044 1.00 91.31 91 LYS A N 1
ATOM 762 C CA . LYS A 1 91 ? -4.452 2.022 24.961 1.00 91.31 91 LYS A CA 1
ATOM 763 C C . LYS A 1 91 ? -3.897 1.538 23.633 1.00 91.31 91 LYS A C 1
ATOM 765 O O . LYS A 1 91 ? -2.697 1.654 23.387 1.00 91.31 91 LYS A O 1
ATOM 770 N N . THR A 1 92 ? -4.762 1.002 22.784 1.00 90.94 92 THR A N 1
ATOM 771 C CA . THR A 1 92 ? -4.397 0.527 21.447 1.00 90.94 92 THR A CA 1
ATOM 772 C C . THR A 1 92 ? -5.151 1.330 20.401 1.00 90.94 92 THR A C 1
ATOM 774 O O . THR A 1 92 ? -6.317 1.670 20.573 1.00 90.94 92 THR A O 1
ATOM 777 N N . ARG A 1 93 ? -4.487 1.663 19.292 1.00 92.81 93 ARG A N 1
ATOM 778 C CA . ARG A 1 93 ? -5.115 2.378 18.178 1.00 92.81 93 ARG A CA 1
ATOM 779 C C . ARG A 1 93 ? -5.216 1.468 16.967 1.00 92.81 93 ARG A C 1
ATOM 781 O O . ARG A 1 93 ? -4.212 0.929 16.504 1.00 92.81 93 ARG A O 1
ATOM 788 N N . HIS A 1 94 ? -6.424 1.331 16.441 1.00 94.25 94 HIS A N 1
ATOM 789 C CA . HIS A 1 94 ? -6.716 0.563 15.240 1.00 94.25 94 HIS A CA 1
ATOM 790 C C . HIS A 1 94 ? -7.239 1.488 14.142 1.00 94.25 94 HIS A C 1
ATOM 792 O O . HIS A 1 94 ? -7.899 2.484 14.416 1.00 94.25 94 HIS A O 1
ATOM 798 N N . PHE A 1 95 ? -6.961 1.125 12.893 1.00 96.75 95 PHE A N 1
ATOM 799 C CA . PHE A 1 95 ? -7.493 1.806 11.717 1.00 96.75 95 PHE A CA 1
ATOM 800 C C . PHE A 1 95 ? -8.440 0.851 11.004 1.00 96.75 95 PHE A C 1
ATOM 802 O O . PHE A 1 95 ? -8.018 -0.236 10.591 1.00 96.75 95 PHE A O 1
ATOM 809 N N . LEU A 1 96 ? -9.710 1.238 10.927 1.00 96.12 96 LEU A N 1
ATOM 810 C CA . LEU A 1 96 ? -10.778 0.472 10.298 1.00 96.12 96 LEU A CA 1
ATOM 811 C C . LEU A 1 96 ? -11.207 1.156 9.006 1.00 96.12 96 LEU A C 1
ATOM 813 O O . LEU A 1 96 ? -11.386 2.371 8.975 1.00 96.12 96 LEU A O 1
ATOM 817 N N . LEU A 1 97 ? -11.365 0.365 7.953 1.00 96.06 97 LEU A N 1
ATOM 818 C CA . LEU A 1 97 ? -11.700 0.814 6.613 1.00 96.06 97 LEU A CA 1
ATOM 819 C C . LEU A 1 97 ? -13.145 0.466 6.274 1.00 96.06 97 LEU A C 1
ATOM 821 O O . LEU A 1 97 ? -13.597 -0.660 6.506 1.00 96.06 97 LEU A O 1
ATOM 825 N N . GLU A 1 98 ? -13.832 1.422 5.665 1.00 94.75 98 GLU A N 1
ATOM 826 C CA . GLU A 1 98 ? -15.202 1.297 5.172 1.00 94.75 98 GLU A CA 1
ATOM 827 C C . GLU A 1 98 ? -15.270 1.754 3.707 1.00 94.75 98 GLU A C 1
ATOM 829 O O . GLU A 1 98 ? -14.518 2.648 3.309 1.00 94.75 98 GLU A O 1
ATOM 834 N N . PRO A 1 99 ? -16.125 1.137 2.872 1.00 92.81 99 PRO A N 1
ATOM 835 C CA . PRO A 1 99 ? -16.330 1.594 1.508 1.00 92.81 99 PRO A CA 1
ATOM 836 C C . PRO A 1 99 ? -17.101 2.914 1.535 1.00 92.81 99 PRO A C 1
ATOM 838 O O . PRO A 1 99 ? -18.138 3.007 2.186 1.00 92.81 99 PRO A O 1
ATOM 841 N N . GLU A 1 100 ? -16.624 3.909 0.790 1.00 88.56 100 GLU A N 1
ATOM 842 C CA . GLU A 1 100 ? -17.286 5.219 0.722 1.00 88.56 100 GLU A CA 1
ATOM 843 C C . GLU A 1 100 ? -18.068 5.364 -0.595 1.00 88.56 100 GLU A C 1
ATOM 845 O O . GLU A 1 100 ? -19.279 5.587 -0.599 1.00 88.56 100 GLU A O 1
ATOM 850 N N . LYS A 1 101 ? -17.404 5.154 -1.741 1.00 84.31 101 LYS A N 1
ATOM 851 C CA . LYS A 1 101 ? -18.033 5.173 -3.071 1.00 84.31 101 LYS A CA 1
ATOM 852 C C . LYS A 1 101 ? -17.674 3.934 -3.877 1.00 84.31 101 LYS A C 1
ATOM 854 O O . LYS A 1 101 ? -16.527 3.495 -3.912 1.00 84.31 101 LYS A O 1
ATOM 859 N N . LYS A 1 102 ? -18.656 3.412 -4.618 1.00 79.88 102 LYS A N 1
ATOM 860 C CA . LYS A 1 102 ? -18.404 2.416 -5.665 1.00 79.88 102 LYS A CA 1
ATOM 861 C C . LYS A 1 102 ? -17.866 3.128 -6.898 1.00 79.88 102 LYS A C 1
ATOM 863 O O . LYS A 1 102 ? -18.633 3.683 -7.678 1.00 79.88 102 LYS A O 1
ATOM 868 N N . ALA A 1 103 ? -16.557 3.091 -7.080 1.00 81.50 103 ALA A N 1
ATOM 869 C CA . ALA A 1 103 ? -15.920 3.540 -8.305 1.00 81.50 103 ALA A CA 1
ATOM 870 C C . ALA A 1 103 ? -14.745 2.630 -8.661 1.00 81.50 103 ALA A C 1
ATOM 872 O O . ALA A 1 103 ? -14.215 1.897 -7.824 1.00 81.50 103 ALA A O 1
ATOM 873 N N . LYS A 1 104 ? -14.392 2.640 -9.946 1.00 82.94 104 LYS A N 1
ATOM 874 C CA . LYS A 1 104 ? -13.199 1.966 -10.449 1.00 82.94 104 LYS A CA 1
ATOM 875 C C . LYS A 1 104 ? -12.013 2.915 -10.358 1.00 82.94 104 LYS A C 1
ATOM 877 O O . LYS A 1 104 ? -12.172 4.134 -10.350 1.00 82.94 104 LYS A O 1
ATOM 882 N N . ILE A 1 105 ? -10.832 2.327 -10.301 1.00 88.50 105 ILE A N 1
ATOM 883 C CA . ILE A 1 105 ? -9.566 3.037 -10.350 1.00 88.50 105 ILE A CA 1
ATOM 884 C C . ILE A 1 105 ? -8.716 2.431 -11.466 1.00 88.50 105 ILE A C 1
ATOM 886 O O . ILE A 1 105 ? -8.628 1.209 -11.580 1.00 88.50 105 ILE A O 1
ATOM 890 N N . ASP A 1 106 ? -8.134 3.294 -12.297 1.00 87.75 106 ASP A N 1
ATOM 891 C CA . ASP A 1 106 ? -7.394 2.873 -13.495 1.00 87.75 106 ASP A CA 1
ATOM 892 C C . ASP A 1 106 ? -5.981 2.361 -13.181 1.00 87.75 106 ASP A C 1
ATOM 894 O O . ASP A 1 106 ? -5.432 1.540 -13.925 1.00 87.75 106 ASP A O 1
ATOM 898 N N . ASP A 1 107 ? -5.409 2.837 -12.070 1.00 92.50 107 ASP A N 1
ATOM 899 C CA . ASP A 1 107 ? -4.126 2.388 -11.533 1.00 92.50 107 ASP A CA 1
ATOM 900 C C . ASP A 1 107 ? -4.219 0.918 -11.108 1.00 92.50 107 ASP A C 1
ATOM 902 O O . ASP A 1 107 ? -5.025 0.555 -10.246 1.00 92.50 107 ASP A O 1
ATOM 906 N N . LEU A 1 108 ? -3.387 0.060 -11.702 1.00 93.75 108 LEU A N 1
ATOM 907 C CA . LEU A 1 108 ? -3.493 -1.394 -11.546 1.00 93.75 108 LEU A CA 1
ATOM 908 C C . LEU A 1 108 ? -3.209 -1.855 -10.114 1.00 93.75 108 LEU A C 1
ATOM 910 O O . LEU A 1 108 ? -3.868 -2.763 -9.601 1.00 93.75 108 LEU A O 1
ATOM 914 N N . PHE A 1 109 ? -2.245 -1.220 -9.451 1.00 95.44 109 PHE A N 1
ATOM 915 C CA . PHE A 1 109 ? -1.872 -1.576 -8.087 1.00 95.44 109 PHE A CA 1
ATOM 916 C C . PHE A 1 109 ? -2.955 -1.154 -7.088 1.00 95.44 109 PHE A C 1
ATOM 918 O O . PHE A 1 109 ? -3.448 -1.983 -6.324 1.00 95.44 109 PHE A O 1
ATOM 925 N N . SER A 1 110 ? -3.413 0.095 -7.152 1.00 95.12 110 SER A N 1
ATOM 926 C CA . SER A 1 110 ? -4.514 0.593 -6.321 1.00 95.12 110 SER A CA 1
ATOM 927 C C . SER A 1 110 ? -5.816 -0.167 -6.592 1.00 95.12 110 SER A C 1
ATOM 929 O O . SER A 1 110 ? -6.571 -0.435 -5.660 1.00 95.12 110 SER A O 1
ATOM 931 N N . SER A 1 111 ? -6.066 -0.576 -7.841 1.00 95.12 111 SER A N 1
ATOM 932 C CA . SER A 1 111 ? -7.194 -1.444 -8.203 1.00 95.12 111 SER A CA 1
ATOM 933 C C . SER A 1 111 ? -7.091 -2.808 -7.525 1.00 95.12 111 SER A C 1
ATOM 935 O O . SER A 1 111 ? -8.077 -3.317 -6.992 1.00 95.12 111 SER A O 1
ATOM 937 N N . SER A 1 112 ? -5.883 -3.372 -7.453 1.00 96.06 112 SER A N 1
ATOM 938 C CA . SER A 1 112 ? -5.627 -4.636 -6.754 1.00 96.06 112 SER A CA 1
ATOM 939 C C . SER A 1 112 ? -5.905 -4.507 -5.251 1.00 96.06 112 SER A C 1
ATOM 941 O O . SER A 1 112 ? -6.646 -5.324 -4.705 1.00 96.06 112 SER A O 1
ATOM 943 N N . ILE A 1 113 ? -5.423 -3.435 -4.606 1.00 97.12 113 ILE A N 1
ATOM 944 C CA . ILE A 1 113 ? -5.725 -3.133 -3.194 1.00 97.12 113 ILE A CA 1
ATOM 945 C C . ILE A 1 113 ? -7.235 -2.986 -2.980 1.00 97.12 113 ILE A C 1
ATOM 947 O O . ILE A 1 113 ? -7.790 -3.593 -2.067 1.00 97.12 113 ILE A O 1
ATOM 951 N N . LEU A 1 114 ? -7.923 -2.220 -3.831 1.00 96.38 114 LEU A N 1
ATOM 952 C CA . LEU A 1 114 ? -9.366 -2.000 -3.720 1.00 96.38 114 LEU A CA 1
ATOM 953 C C . LEU A 1 114 ? -10.162 -3.304 -3.880 1.00 96.38 114 LEU A C 1
ATOM 955 O O . LEU A 1 114 ? -11.123 -3.544 -3.151 1.00 96.38 114 LEU A O 1
ATOM 959 N N . ASN A 1 115 ? -9.756 -4.175 -4.804 1.00 95.69 115 ASN A N 1
ATOM 960 C CA . ASN A 1 115 ? -10.381 -5.481 -4.992 1.00 95.69 115 ASN A CA 1
ATOM 961 C C . ASN A 1 115 ? -10.203 -6.380 -3.762 1.00 95.69 115 ASN A C 1
ATOM 963 O O . ASN A 1 115 ? -11.150 -7.056 -3.360 1.00 95.69 115 ASN A O 1
ATOM 967 N N . ILE A 1 116 ? -9.018 -6.376 -3.147 1.00 96.81 116 ILE A N 1
ATOM 968 C CA . ILE A 1 116 ? -8.741 -7.123 -1.911 1.00 96.81 116 ILE A CA 1
ATOM 969 C C . ILE A 1 116 ? -9.558 -6.557 -0.749 1.00 96.81 116 ILE A C 1
ATOM 971 O O . ILE A 1 116 ? -10.228 -7.313 -0.048 1.00 96.81 116 ILE A O 1
ATOM 975 N N . PHE A 1 117 ? -9.594 -5.233 -0.604 1.00 96.50 117 PHE A N 1
ATOM 976 C CA . PHE A 1 117 ? -10.439 -4.552 0.373 1.00 96.50 117 PHE A CA 1
ATOM 977 C C . PHE A 1 117 ? -11.910 -4.964 0.241 1.00 96.50 117 PHE A C 1
ATOM 979 O O . PHE A 1 117 ? -12.518 -5.391 1.221 1.00 96.50 117 PHE A O 1
ATOM 986 N N . ASN A 1 118 ? -12.466 -4.922 -0.971 1.00 94.50 118 ASN A N 1
ATOM 987 C CA . ASN A 1 118 ? -13.854 -5.313 -1.217 1.00 94.50 118 ASN A CA 1
ATOM 988 C C . ASN A 1 118 ? -14.112 -6.787 -0.865 1.00 94.50 118 ASN A C 1
ATOM 990 O O . ASN A 1 118 ? -15.145 -7.102 -0.274 1.00 94.50 118 ASN A O 1
ATOM 994 N N . LYS A 1 119 ? -13.174 -7.693 -1.177 1.00 94.50 119 LYS A N 1
ATOM 995 C CA . LYS A 1 119 ? -13.270 -9.111 -0.787 1.00 94.50 119 LYS A CA 1
ATOM 996 C C . LYS A 1 119 ? -13.304 -9.278 0.735 1.00 94.50 119 LYS A C 1
ATOM 998 O O . LYS A 1 119 ? -14.158 -10.003 1.246 1.00 94.50 119 LYS A O 1
ATOM 1003 N N . LEU A 1 120 ? -12.412 -8.596 1.454 1.00 95.31 120 LEU A N 1
ATOM 1004 C CA . LEU A 1 120 ? -12.365 -8.632 2.919 1.00 95.31 120 LEU A CA 1
ATOM 1005 C C . LEU A 1 120 ? -13.637 -8.054 3.538 1.00 95.31 120 LEU A C 1
ATOM 1007 O O . LEU A 1 120 ? -14.218 -8.664 4.434 1.00 95.31 120 LEU A O 1
ATOM 1011 N N . TYR A 1 121 ? -14.120 -6.934 3.006 1.00 93.56 121 TYR A N 1
ATOM 1012 C CA . TYR A 1 121 ? -15.339 -6.286 3.472 1.00 93.56 121 TYR A CA 1
ATOM 1013 C C . TYR A 1 121 ? -16.562 -7.205 3.343 1.00 93.56 121 TYR A C 1
ATOM 1015 O O . TYR A 1 121 ? -17.313 -7.382 4.303 1.00 93.56 121 TYR A O 1
ATOM 1023 N N . ILE A 1 122 ? -16.724 -7.862 2.187 1.00 91.88 122 ILE A N 1
ATOM 1024 C CA . ILE A 1 122 ? -17.803 -8.837 1.954 1.00 91.88 122 ILE A CA 1
ATOM 1025 C C . ILE A 1 122 ? -17.715 -10.002 2.949 1.00 91.88 122 ILE A C 1
ATOM 1027 O O . ILE A 1 122 ? -18.738 -10.428 3.488 1.00 91.88 122 ILE A O 1
ATOM 1031 N N . LYS A 1 123 ? -16.503 -10.505 3.218 1.00 90.88 123 LYS A N 1
ATOM 1032 C CA . LYS A 1 123 ? -16.272 -11.612 4.157 1.00 90.88 123 LYS A CA 1
ATOM 1033 C C . LYS A 1 123 ? -16.624 -11.233 5.602 1.00 90.88 123 LYS A C 1
ATOM 1035 O O . LYS A 1 123 ? -17.209 -12.045 6.310 1.00 90.88 123 LYS A O 1
ATOM 1040 N N . GLN A 1 124 ? -16.283 -10.018 6.031 1.00 89.00 124 GLN A N 1
ATOM 1041 C CA . GLN A 1 124 ? -16.403 -9.575 7.427 1.00 89.00 124 GLN A CA 1
ATOM 1042 C C . GLN A 1 124 ? -17.742 -8.896 7.764 1.00 89.00 124 GLN A C 1
ATOM 1044 O O . GLN A 1 124 ? -18.065 -8.740 8.941 1.00 89.00 124 GLN A O 1
ATOM 1049 N N . LYS A 1 125 ? -18.524 -8.481 6.754 1.00 81.38 125 LYS A N 1
ATOM 1050 C CA . LYS A 1 125 ? -19.846 -7.830 6.894 1.00 81.38 125 LYS A CA 1
ATOM 1051 C C . LYS A 1 125 ? -19.870 -6.591 7.810 1.00 81.38 125 LYS A C 1
ATOM 1053 O O . LYS A 1 125 ? -20.916 -6.266 8.366 1.00 81.38 125 LYS A O 1
ATOM 1058 N N . SER A 1 126 ? -18.739 -5.918 8.010 1.00 82.75 126 SER A N 1
ATOM 1059 C CA . SER A 1 126 ? -18.641 -4.783 8.938 1.00 82.75 126 SER A CA 1
ATOM 1060 C C . SER A 1 126 ? -17.574 -3.777 8.506 1.00 82.75 126 SER A C 1
ATOM 1062 O O . SER A 1 126 ? -17.845 -2.984 7.617 1.00 82.75 126 SER A O 1
ATOM 1064 N N . LYS A 1 127 ? -16.379 -3.792 9.103 1.00 90.06 127 LYS A N 1
ATOM 1065 C CA . LYS A 1 127 ? -15.254 -2.900 8.785 1.00 90.06 127 LYS A CA 1
ATOM 1066 C C . LYS A 1 127 ? -13.992 -3.738 8.612 1.00 90.06 127 LYS A C 1
ATOM 1068 O O . LYS A 1 127 ? -13.810 -4.689 9.360 1.00 90.06 127 LYS A O 1
ATOM 1073 N N . VAL A 1 128 ? -13.111 -3.365 7.685 1.00 94.94 128 VAL A N 1
ATOM 1074 C CA . VAL A 1 128 ? -11.853 -4.096 7.438 1.00 94.94 128 VAL A CA 1
ATOM 1075 C C . VAL A 1 128 ? -10.722 -3.483 8.250 1.00 94.94 128 VAL A C 1
ATOM 1077 O O . VAL A 1 128 ? -10.547 -2.266 8.238 1.00 94.94 128 VAL A O 1
ATOM 1080 N N . HIS A 1 129 ? -9.904 -4.287 8.927 1.00 95.50 129 HIS A N 1
ATOM 1081 C CA . HIS A 1 129 ? -8.711 -3.755 9.583 1.00 95.50 129 HIS A CA 1
ATOM 1082 C C . HIS A 1 129 ? -7.625 -3.404 8.557 1.00 95.50 129 HIS A C 1
ATOM 1084 O O . HIS A 1 129 ? -7.281 -4.209 7.694 1.00 95.50 129 HIS A O 1
ATOM 1090 N N . LEU A 1 130 ? -6.977 -2.244 8.715 1.00 96.50 130 LEU A N 1
ATOM 1091 C CA . LEU A 1 130 ? -5.857 -1.833 7.852 1.00 96.50 130 LEU A CA 1
ATOM 1092 C C . LEU A 1 130 ? -4.722 -2.860 7.820 1.00 96.50 130 LEU A C 1
ATOM 1094 O O . LEU A 1 130 ? -4.123 -3.098 6.777 1.00 96.50 130 LEU A O 1
ATOM 1098 N N . HIS A 1 131 ? -4.465 -3.500 8.959 1.00 95.44 131 HIS A N 1
ATOM 1099 C CA . HIS A 1 131 ? -3.494 -4.584 9.056 1.00 95.44 131 HIS A CA 1
ATOM 1100 C C . HIS A 1 131 ? -3.819 -5.758 8.120 1.00 95.44 131 HIS A C 1
ATOM 1102 O O . HIS A 1 131 ? -2.918 -6.289 7.472 1.00 95.44 131 HIS A O 1
ATOM 1108 N N . GLU A 1 132 ? -5.089 -6.155 8.046 1.00 95.94 132 GLU A N 1
ATOM 1109 C CA . GLU A 1 132 ? -5.525 -7.280 7.217 1.00 95.94 132 GLU A CA 1
ATOM 1110 C C . GLU A 1 132 ? -5.440 -6.914 5.742 1.00 95.94 132 GLU A C 1
ATOM 1112 O O . GLU A 1 132 ? -4.879 -7.676 4.968 1.00 95.94 132 GLU A O 1
ATOM 1117 N N . LEU A 1 133 ? -5.895 -5.713 5.366 1.00 97.69 133 LEU A N 1
ATOM 1118 C CA . LEU A 1 133 ? -5.788 -5.235 3.989 1.00 97.69 133 LEU A CA 1
ATOM 1119 C C . LEU A 1 133 ? -4.338 -5.253 3.489 1.00 97.69 133 LEU A C 1
ATOM 1121 O O . LEU A 1 133 ? -4.073 -5.736 2.389 1.00 97.69 133 LEU A O 1
ATOM 1125 N N . ILE A 1 134 ? -3.398 -4.739 4.286 1.00 97.31 134 ILE A N 1
ATOM 1126 C CA . ILE A 1 134 ? -1.981 -4.711 3.904 1.00 97.31 134 ILE A CA 1
ATOM 1127 C C . ILE A 1 134 ? -1.424 -6.128 3.815 1.00 97.31 134 ILE A C 1
ATOM 1129 O O . ILE A 1 134 ? -0.773 -6.443 2.825 1.00 97.31 134 ILE A O 1
ATOM 1133 N N . THR A 1 135 ? -1.693 -6.972 4.813 1.00 96.00 135 THR A N 1
ATOM 1134 C CA . THR A 1 135 ? -1.203 -8.359 4.844 1.00 96.00 135 THR A CA 1
ATOM 1135 C C . THR A 1 135 ? -1.710 -9.151 3.644 1.00 96.00 135 THR A C 1
ATOM 1137 O O . THR A 1 135 ? -0.905 -9.724 2.924 1.00 96.00 135 THR A O 1
ATOM 1140 N N . GLU A 1 136 ? -3.006 -9.082 3.351 1.00 96.75 136 GLU A N 1
ATOM 1141 C CA . GLU A 1 136 ? -3.631 -9.782 2.222 1.00 96.75 136 GLU A CA 1
ATOM 1142 C C . GLU A 1 136 ? -3.173 -9.225 0.869 1.00 96.75 136 GLU A C 1
ATOM 1144 O O . GLU A 1 136 ? -2.992 -9.972 -0.089 1.00 96.75 136 GLU A O 1
ATOM 1149 N N . THR A 1 137 ? -2.917 -7.915 0.779 1.00 96.56 137 THR A N 1
ATOM 1150 C CA . THR A 1 137 ? -2.282 -7.325 -0.411 1.00 96.56 137 THR A CA 1
ATOM 1151 C C . THR A 1 137 ? -0.867 -7.858 -0.592 1.00 96.56 137 THR A C 1
ATOM 1153 O O . THR A 1 137 ? -0.480 -8.219 -1.699 1.00 96.56 137 THR A O 1
ATOM 1156 N N . PHE A 1 138 ? -0.086 -7.930 0.482 1.00 93.62 138 PHE A N 1
ATOM 1157 C CA . PHE A 1 138 ? 1.272 -8.460 0.441 1.00 93.62 138 PHE A CA 1
ATOM 1158 C C . PHE A 1 138 ? 1.281 -9.949 0.049 1.00 93.62 138 PHE A C 1
ATOM 1160 O O . PHE A 1 138 ? 2.046 -10.352 -0.828 1.00 93.62 138 PHE A O 1
ATOM 1167 N N . ASP A 1 139 ? 0.375 -10.736 0.637 1.00 94.19 139 ASP A N 1
ATOM 1168 C CA . ASP A 1 139 ? 0.142 -12.154 0.338 1.00 94.19 139 ASP A CA 1
ATOM 1169 C C . ASP A 1 139 ? -0.262 -12.382 -1.113 1.00 94.19 139 ASP A C 1
ATOM 1171 O O . ASP A 1 139 ? 0.227 -13.311 -1.751 1.00 94.19 139 ASP A O 1
ATOM 1175 N N . PHE A 1 140 ? -1.116 -11.519 -1.660 1.00 94.62 140 PHE A N 1
ATOM 1176 C CA . PHE A 1 140 ? -1.535 -11.601 -3.054 1.00 94.62 140 PHE A CA 1
ATOM 1177 C C . PHE A 1 140 ? -0.352 -11.517 -4.030 1.00 94.62 140 PHE A C 1
ATOM 1179 O O . PHE A 1 140 ? -0.354 -12.206 -5.048 1.00 94.62 140 PHE A O 1
ATOM 1186 N N . PHE A 1 141 ? 0.663 -10.698 -3.733 1.00 91.62 141 PHE A N 1
ATOM 1187 C CA . PHE A 1 141 ? 1.795 -10.501 -4.640 1.00 91.62 141 PHE A CA 1
ATOM 1188 C C . PHE A 1 141 ? 2.879 -11.568 -4.518 1.00 91.62 141 PHE A C 1
ATOM 1190 O O . PHE A 1 141 ? 3.444 -11.966 -5.536 1.00 91.62 141 PHE A O 1
ATOM 1197 N N . ILE A 1 142 ? 3.206 -12.005 -3.302 1.00 89.94 142 ILE A N 1
ATOM 1198 C CA . ILE A 1 142 ? 4.366 -12.882 -3.085 1.00 89.94 142 ILE A CA 1
ATOM 1199 C C . ILE A 1 142 ? 4.062 -14.144 -2.277 1.00 89.94 142 ILE A C 1
ATOM 1201 O O . ILE A 1 142 ? 4.995 -14.854 -1.928 1.00 89.94 142 ILE A O 1
ATOM 1205 N N . GLY A 1 143 ? 2.797 -14.433 -1.981 1.00 87.94 143 GLY A N 1
ATOM 1206 C CA . GLY A 1 143 ? 2.396 -15.617 -1.230 1.00 87.94 143 GLY A CA 1
ATOM 1207 C C . GLY A 1 143 ? 2.492 -15.452 0.291 1.00 87.94 143 GLY A C 1
ATOM 1208 O O . GLY A 1 143 ? 3.312 -14.705 0.838 1.00 87.94 143 GLY A O 1
ATOM 1209 N N . ALA A 1 144 ? 1.628 -16.186 0.996 1.00 87.00 144 ALA A N 1
ATOM 1210 C CA . ALA A 1 144 ? 1.510 -16.117 2.454 1.00 87.00 144 ALA A CA 1
ATOM 1211 C C . ALA A 1 144 ? 2.591 -16.885 3.221 1.00 87.00 144 ALA A C 1
ATOM 1213 O O . ALA A 1 144 ? 2.871 -16.572 4.388 1.00 87.00 144 ALA A O 1
ATOM 1214 N N . THR A 1 145 ? 3.178 -17.887 2.570 1.00 82.94 145 THR A N 1
ATOM 1215 C CA . THR A 1 145 ? 4.117 -18.853 3.157 1.00 82.94 145 THR A CA 1
ATOM 1216 C C . THR A 1 145 ? 5.489 -18.848 2.496 1.00 82.94 145 THR A C 1
ATOM 1218 O O . THR A 1 145 ? 6.396 -19.506 2.996 1.00 82.94 145 THR A O 1
ATOM 1221 N N . ASP A 1 146 ? 5.652 -18.127 1.390 1.00 81.25 146 ASP A N 1
ATOM 1222 C CA . ASP A 1 146 ? 6.883 -18.168 0.609 1.00 81.25 146 ASP A CA 1
ATOM 1223 C C . ASP A 1 146 ? 7.996 -17.363 1.289 1.00 81.25 146 ASP A C 1
ATOM 1225 O O . ASP A 1 146 ? 7.765 -16.293 1.864 1.00 81.25 146 ASP A O 1
ATOM 1229 N N . SER A 1 147 ? 9.223 -17.882 1.208 1.00 81.94 147 SER A N 1
ATOM 1230 C CA . SER A 1 147 ? 10.411 -17.227 1.750 1.00 81.94 147 SER A CA 1
ATOM 1231 C C . SER A 1 147 ? 11.272 -16.642 0.640 1.00 81.94 147 SER A C 1
ATOM 1233 O O . SER A 1 147 ? 11.508 -17.270 -0.393 1.00 81.94 147 SER A O 1
ATOM 1235 N N . TYR A 1 148 ? 11.773 -15.430 0.871 1.00 78.38 148 TYR A N 1
ATOM 1236 C CA . TYR A 1 148 ? 12.607 -14.713 -0.082 1.00 78.38 148 TYR A CA 1
ATOM 1237 C C . TYR A 1 148 ? 13.764 -14.019 0.631 1.00 78.38 148 TYR A C 1
ATOM 1239 O O . TYR A 1 148 ? 13.578 -13.396 1.673 1.00 78.38 148 TYR A O 1
ATOM 1247 N N . LEU A 1 149 ? 14.948 -14.037 0.011 1.00 76.38 149 LEU A N 1
ATOM 1248 C CA . LEU A 1 149 ? 16.106 -13.259 0.476 1.00 76.38 149 LEU A CA 1
ATOM 1249 C C . LEU A 1 149 ? 15.799 -11.751 0.514 1.00 76.38 149 LEU A C 1
ATOM 1251 O O . LEU A 1 149 ? 16.173 -11.060 1.455 1.00 76.38 149 LEU A O 1
ATOM 1255 N N . LEU A 1 150 ? 15.072 -11.255 -0.496 1.00 78.25 150 LEU A N 1
ATOM 1256 C CA . LEU A 1 150 ? 14.641 -9.859 -0.619 1.00 78.25 150 LEU A CA 1
ATOM 1257 C C . LEU A 1 150 ? 13.131 -9.794 -0.932 1.00 78.25 150 LEU A C 1
ATOM 1259 O O . LEU A 1 150 ? 12.759 -9.647 -2.102 1.00 78.25 150 LEU A O 1
ATOM 1263 N N . PRO A 1 151 ? 12.242 -9.902 0.078 1.00 84.50 151 PRO A N 1
ATOM 1264 C CA . PRO A 1 151 ? 10.790 -9.894 -0.134 1.00 84.50 151 PRO A CA 1
ATOM 1265 C C . PRO A 1 151 ? 10.298 -8.633 -0.855 1.00 84.50 151 PRO A C 1
ATOM 1267 O O . PRO A 1 151 ? 9.479 -8.714 -1.765 1.00 84.50 151 PRO A O 1
ATOM 1270 N N . GLY A 1 152 ? 10.862 -7.470 -0.525 1.00 84.38 152 GLY A N 1
ATOM 1271 C CA . GLY A 1 152 ? 10.453 -6.194 -1.118 1.00 84.38 152 GLY A CA 1
ATOM 1272 C C . GLY A 1 152 ? 10.721 -6.071 -2.597 1.00 84.38 152 GLY A C 1
ATOM 1273 O O . GLY A 1 152 ? 9.873 -5.609 -3.359 1.00 84.38 152 GLY A O 1
ATOM 1274 N N . LYS A 1 153 ? 11.875 -6.588 -3.016 1.00 82.50 153 LYS A N 1
ATOM 1275 C CA . LYS A 1 153 ? 12.198 -6.706 -4.428 1.00 82.50 153 LYS A CA 1
ATOM 1276 C C . LYS A 1 153 ? 11.141 -7.544 -5.145 1.00 82.50 153 LYS A C 1
ATOM 1278 O O . LYS A 1 153 ? 10.660 -7.148 -6.198 1.00 82.50 153 LYS A O 1
ATOM 1283 N N . ARG A 1 154 ? 10.759 -8.693 -4.578 1.00 84.38 154 ARG A N 1
ATOM 1284 C CA . ARG A 1 154 ? 9.755 -9.580 -5.185 1.00 84.38 154 ARG A CA 1
ATOM 1285 C C . ARG A 1 154 ? 8.384 -8.918 -5.285 1.00 84.38 154 ARG A C 1
ATOM 1287 O O . ARG A 1 154 ? 7.769 -9.023 -6.340 1.00 84.38 154 ARG A O 1
ATOM 1294 N N . VAL A 1 155 ? 7.951 -8.192 -4.253 1.00 89.12 155 VAL A N 1
ATOM 1295 C CA . VAL A 1 155 ? 6.699 -7.419 -4.294 1.00 89.12 155 VAL A CA 1
ATOM 1296 C C . VAL A 1 155 ? 6.738 -6.388 -5.417 1.00 89.12 155 VAL A C 1
ATOM 1298 O O . VAL A 1 155 ? 5.825 -6.360 -6.234 1.00 89.12 155 VAL A O 1
ATOM 1301 N N . LEU A 1 156 ? 7.801 -5.580 -5.512 1.00 87.12 156 LEU A N 1
ATOM 1302 C CA . LEU A 1 156 ? 7.908 -4.562 -6.562 1.00 87.12 156 LEU A CA 1
ATOM 1303 C C . LEU A 1 156 ? 7.933 -5.168 -7.956 1.00 87.12 156 LEU A C 1
ATOM 1305 O O . LEU A 1 156 ? 7.215 -4.679 -8.817 1.00 87.12 156 LEU A O 1
ATOM 1309 N N . LEU A 1 157 ? 8.694 -6.243 -8.175 1.00 83.62 157 LEU A N 1
ATOM 1310 C CA . LEU A 1 157 ? 8.702 -6.948 -9.460 1.00 83.62 157 LEU A CA 1
ATOM 1311 C C . LEU A 1 157 ? 7.300 -7.428 -9.847 1.00 83.62 157 LEU A C 1
ATOM 1313 O O . LEU A 1 157 ? 6.865 -7.213 -10.970 1.00 83.62 157 LEU A O 1
ATOM 1317 N N . LYS A 1 158 ? 6.547 -7.989 -8.899 1.00 88.19 158 LYS A N 1
ATOM 1318 C CA . LYS A 1 158 ? 5.176 -8.431 -9.166 1.00 88.19 158 LYS A CA 1
ATOM 131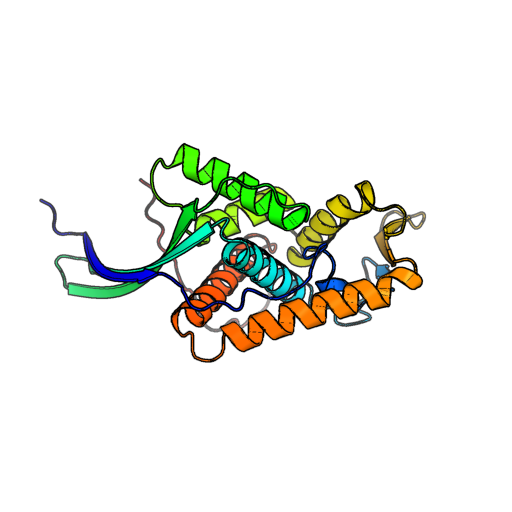9 C C . LYS A 1 158 ? 4.210 -7.275 -9.412 1.00 88.19 158 LYS A C 1
ATOM 1321 O O . LYS A 1 158 ? 3.293 -7.418 -10.215 1.00 88.19 158 LYS A O 1
ATOM 1326 N N . ILE A 1 159 ? 4.416 -6.128 -8.764 1.00 89.88 159 ILE A N 1
ATOM 1327 C CA . ILE A 1 159 ? 3.694 -4.897 -9.096 1.00 89.88 159 ILE A CA 1
ATOM 1328 C C . ILE A 1 159 ? 4.045 -4.476 -10.525 1.00 89.88 159 ILE A C 1
ATOM 1330 O O . ILE A 1 159 ? 3.133 -4.244 -11.308 1.00 89.88 159 ILE A O 1
ATOM 1334 N N . PHE A 1 160 ? 5.328 -4.431 -10.889 1.00 86.56 160 PHE A N 1
ATOM 1335 C CA . PHE A 1 160 ? 5.794 -4.082 -12.232 1.00 86.56 160 PHE A CA 1
ATOM 1336 C C . PHE A 1 160 ? 5.210 -4.975 -13.326 1.00 86.56 160 PHE A C 1
ATOM 1338 O O . PHE A 1 160 ? 4.763 -4.446 -14.343 1.00 86.56 160 PHE A O 1
ATOM 1345 N N . ASP A 1 161 ? 5.157 -6.290 -13.103 1.00 86.06 161 ASP A N 1
ATOM 1346 C CA . ASP A 1 161 ? 4.582 -7.260 -14.042 1.00 86.06 161 ASP A CA 1
ATOM 1347 C C . ASP A 1 161 ? 3.148 -6.871 -14.447 1.00 86.06 161 ASP A C 1
ATOM 1349 O O . ASP A 1 161 ? 2.771 -6.999 -15.617 1.00 86.06 161 ASP A O 1
ATOM 1353 N N . LEU A 1 162 ? 2.359 -6.310 -13.514 1.00 90.00 162 LEU A N 1
ATOM 1354 C CA . LEU A 1 162 ? 1.018 -5.799 -13.821 1.00 90.00 162 LEU A CA 1
ATOM 1355 C C . LEU A 1 162 ? 1.071 -4.717 -14.906 1.00 90.00 162 LEU A C 1
ATOM 1357 O O . LEU A 1 162 ? 0.274 -4.738 -15.843 1.00 90.00 162 LEU A O 1
ATOM 1361 N N . TYR A 1 163 ? 2.015 -3.782 -14.807 1.00 90.69 163 TYR A N 1
ATOM 1362 C CA . TYR A 1 163 ? 2.111 -2.630 -15.705 1.00 90.69 163 TYR A CA 1
ATOM 1363 C C . TYR A 1 163 ? 2.769 -2.966 -17.038 1.00 90.69 163 TYR A C 1
ATOM 1365 O O . TYR A 1 163 ? 2.324 -2.446 -18.059 1.00 90.69 163 TYR A O 1
ATOM 1373 N N . VAL A 1 164 ? 3.767 -3.853 -17.058 1.00 88.62 164 VAL A N 1
ATOM 1374 C CA . VAL A 1 164 ? 4.420 -4.313 -18.300 1.00 88.62 164 VAL A CA 1
ATOM 1375 C C . VAL A 1 164 ? 3.393 -4.956 -19.236 1.00 88.62 164 VAL A C 1
ATOM 1377 O O . VAL A 1 164 ? 3.422 -4.733 -20.443 1.00 88.62 164 VAL A O 1
ATOM 1380 N N . SER A 1 165 ? 2.415 -5.683 -18.683 1.00 85.38 165 SER A N 1
ATOM 1381 C CA . SER A 1 165 ? 1.330 -6.273 -19.480 1.00 85.38 165 SER A CA 1
ATOM 1382 C C . SER A 1 165 ? 0.410 -5.234 -20.145 1.00 85.38 165 SER A C 1
ATOM 1384 O O . SER A 1 165 ? -0.172 -5.502 -21.197 1.00 85.38 165 SER A O 1
ATOM 1386 N N . LYS A 1 166 ? 0.287 -4.036 -19.554 1.00 89.88 166 LYS A N 1
ATOM 1387 C CA . LYS A 1 166 ? -0.592 -2.949 -20.019 1.00 89.88 166 LYS A CA 1
ATOM 1388 C C . LYS A 1 166 ? 0.136 -1.960 -20.932 1.00 89.88 166 LYS A C 1
ATOM 1390 O O . LYS A 1 166 ? -0.467 -1.425 -21.863 1.00 89.88 166 LYS A O 1
ATOM 1395 N N . TYR A 1 167 ? 1.410 -1.687 -20.666 1.00 90.12 167 TYR A N 1
ATOM 1396 C CA . TYR A 1 167 ? 2.149 -0.587 -21.274 1.00 90.12 167 TYR A CA 1
ATOM 1397 C C . TYR A 1 167 ? 3.327 -1.073 -22.109 1.00 90.12 167 TYR A C 1
ATOM 1399 O O . TYR A 1 167 ? 4.330 -1.531 -21.583 1.00 90.12 167 TYR A O 1
ATOM 1407 N N . LYS A 1 168 ? 3.253 -0.866 -23.429 1.00 89.38 168 LYS A N 1
ATOM 1408 C CA . LYS A 1 168 ? 4.329 -1.233 -24.371 1.00 89.38 168 LYS A CA 1
ATOM 1409 C C . LYS A 1 168 ? 5.643 -0.473 -24.142 1.00 89.38 168 LYS A C 1
ATOM 1411 O O . LYS A 1 168 ? 6.704 -0.972 -24.510 1.00 89.38 168 LYS A O 1
ATOM 1416 N N . TRP A 1 169 ? 5.549 0.718 -23.552 1.00 87.62 169 TRP A N 1
ATOM 1417 C CA . TRP A 1 169 ? 6.673 1.603 -23.246 1.00 87.62 169 TRP A CA 1
ATOM 1418 C C . TRP A 1 169 ? 7.418 1.228 -21.956 1.00 87.62 169 TRP A C 1
ATOM 1420 O O . TRP A 1 169 ? 8.443 1.831 -21.639 1.00 87.62 169 TRP A O 1
ATOM 1430 N N . LEU A 1 170 ? 6.904 0.247 -21.209 1.00 84.94 170 LEU A N 1
ATOM 1431 C CA . LEU A 1 170 ? 7.520 -0.323 -20.019 1.00 84.94 170 LEU A CA 1
ATOM 1432 C C . LEU A 1 170 ? 7.865 -1.782 -20.314 1.00 84.94 170 LEU A C 1
ATOM 1434 O O . LEU A 1 170 ? 6.989 -2.574 -20.652 1.00 84.94 170 LEU A O 1
ATOM 1438 N N . LYS A 1 171 ? 9.136 -2.151 -20.176 1.00 82.12 171 LYS A N 1
ATOM 1439 C CA . LYS A 1 171 ? 9.601 -3.516 -20.427 1.00 82.12 171 LYS A CA 1
ATOM 1440 C C . LYS A 1 171 ? 10.381 -4.055 -19.246 1.00 82.12 171 LYS A C 1
ATOM 1442 O O . LYS A 1 171 ? 11.054 -3.316 -18.529 1.00 82.12 171 LYS A O 1
ATOM 1447 N N . PHE A 1 172 ? 10.287 -5.366 -19.096 1.00 75.12 172 PHE A N 1
ATOM 1448 C CA . PHE A 1 172 ? 11.095 -6.144 -18.182 1.00 75.12 172 PHE A CA 1
ATOM 1449 C C . PHE A 1 172 ? 11.945 -7.100 -19.012 1.00 75.12 172 PHE A C 1
ATOM 1451 O O . PHE A 1 172 ? 11.403 -7.965 -19.699 1.00 75.12 172 PHE A O 1
ATOM 1458 N N . GLU A 1 173 ? 13.257 -6.891 -19.018 1.00 73.19 173 GLU A N 1
ATOM 1459 C CA . GLU A 1 173 ? 14.203 -7.758 -19.717 1.00 73.19 173 GLU A CA 1
ATOM 1460 C C . GLU A 1 173 ? 14.831 -8.704 -18.696 1.00 73.19 173 GLU A C 1
ATOM 1462 O O . GLU A 1 173 ? 15.385 -8.268 -17.684 1.00 73.19 173 GLU A O 1
ATOM 1467 N N . GLU A 1 174 ? 14.720 -10.004 -18.947 1.00 66.38 174 GLU A N 1
ATOM 1468 C CA . GLU A 1 174 ? 15.398 -11.032 -18.166 1.00 66.38 174 GLU A CA 1
ATOM 1469 C C . GLU A 1 174 ? 16.596 -11.536 -18.973 1.00 66.38 174 GLU A C 1
ATOM 1471 O O . GLU A 1 174 ? 16.419 -12.188 -20.002 1.00 66.38 174 GLU A O 1
ATOM 1476 N N . ASP A 1 175 ? 17.812 -11.243 -18.517 1.00 61.47 175 ASP A N 1
ATOM 1477 C CA . ASP A 1 175 ? 19.031 -11.758 -19.137 1.00 61.47 175 ASP A CA 1
ATOM 1478 C C . ASP A 1 175 ? 19.492 -13.017 -18.392 1.00 61.47 175 ASP A C 1
ATOM 1480 O O . ASP A 1 175 ? 19.868 -12.981 -17.212 1.00 61.47 175 ASP A O 1
ATOM 1484 N N . TYR A 1 176 ? 19.459 -14.145 -19.105 1.00 56.41 176 TYR A N 1
ATOM 1485 C CA . TYR A 1 176 ? 19.908 -15.454 -18.639 1.00 56.41 176 TYR A CA 1
ATOM 1486 C C . TYR A 1 176 ? 21.328 -15.720 -19.151 1.00 56.41 176 TYR A C 1
ATOM 1488 O O . TYR A 1 176 ? 21.531 -15.944 -20.345 1.00 56.41 176 TYR A O 1
ATOM 1496 N N . HIS A 1 177 ? 22.329 -15.757 -18.268 1.00 53.28 177 HIS A N 1
ATOM 1497 C CA . HIS A 1 177 ? 23.655 -16.257 -18.651 1.00 53.28 177 HIS A CA 1
ATOM 1498 C C . HIS A 1 177 ? 23.732 -17.793 -18.541 1.00 53.28 177 HIS A C 1
ATOM 1500 O O . HIS A 1 177 ? 23.227 -18.391 -17.591 1.00 53.28 177 HIS A O 1
ATOM 1506 N N . LEU A 1 178 ? 24.405 -18.407 -19.526 1.00 45.12 178 LEU A N 1
ATOM 1507 C CA . LEU A 1 178 ? 24.417 -19.824 -19.955 1.00 45.12 178 LEU A CA 1
ATOM 1508 C C . LEU A 1 178 ? 24.728 -20.922 -18.905 1.00 45.12 178 LEU A C 1
ATOM 1510 O O . LEU A 1 178 ? 24.786 -22.093 -19.264 1.00 45.12 178 LEU A O 1
ATOM 1514 N N . LEU A 1 179 ? 24.897 -20.589 -17.624 1.00 52.22 179 LEU A N 1
ATOM 1515 C CA . LEU A 1 179 ? 25.101 -21.553 -16.530 1.00 52.22 179 LEU A CA 1
ATOM 1516 C C . LEU A 1 179 ? 24.095 -21.399 -15.371 1.00 52.22 179 LEU A C 1
ATOM 1518 O O . LEU A 1 179 ? 24.291 -21.973 -14.305 1.00 52.22 179 LEU A O 1
ATOM 1522 N N . GLY A 1 180 ? 23.000 -20.652 -15.564 1.00 46.78 180 GLY A N 1
ATOM 1523 C CA . GLY A 1 180 ? 21.825 -20.668 -14.674 1.00 46.78 180 GLY A CA 1
ATOM 1524 C C . GLY A 1 180 ? 22.015 -20.050 -13.282 1.00 46.78 180 GLY A C 1
ATOM 1525 O O . GLY A 1 180 ? 21.066 -19.977 -12.507 1.00 46.78 180 GLY A O 1
ATOM 1526 N N . THR A 1 181 ? 23.213 -19.574 -12.952 1.00 48.38 181 THR A N 1
ATOM 1527 C CA . THR A 1 181 ? 23.533 -19.021 -11.631 1.00 48.38 181 THR A CA 1
ATOM 1528 C C . THR A 1 181 ? 23.153 -17.554 -11.474 1.00 48.38 181 THR A C 1
ATOM 1530 O O . THR A 1 181 ? 23.080 -17.073 -10.344 1.00 48.38 181 THR A O 1
ATOM 1533 N N . HIS A 1 182 ? 22.907 -16.814 -12.561 1.00 50.78 182 HIS A N 1
ATOM 1534 C CA . HIS A 1 182 ? 22.722 -15.363 -12.510 1.00 50.78 182 HIS A CA 1
ATOM 1535 C C . HIS A 1 182 ? 21.520 -14.911 -13.342 1.00 50.78 182 HIS A C 1
ATOM 1537 O O . HIS A 1 182 ? 21.566 -14.939 -14.568 1.00 50.78 182 HIS A O 1
ATOM 1543 N N . TYR A 1 183 ? 20.462 -14.472 -12.657 1.00 53.41 183 TYR A N 1
ATOM 1544 C CA . TYR A 1 183 ? 19.341 -13.763 -13.271 1.00 53.41 183 TYR A CA 1
ATOM 1545 C C . TYR A 1 183 ? 19.655 -12.276 -13.253 1.00 53.41 183 TYR A C 1
ATOM 1547 O O . TYR A 1 183 ? 19.768 -11.690 -12.167 1.00 53.41 183 TYR A O 1
ATOM 1555 N N . LYS A 1 184 ? 19.785 -11.673 -14.434 1.00 59.34 184 LYS A N 1
ATOM 1556 C CA . LYS A 1 184 ? 19.757 -10.223 -14.553 1.00 59.34 184 LYS A CA 1
ATOM 1557 C C . LYS A 1 184 ? 18.350 -9.761 -14.903 1.00 59.34 184 LYS A C 1
ATOM 1559 O O . LYS A 1 184 ? 17.720 -10.339 -15.778 1.00 59.34 184 LYS A O 1
ATOM 1564 N N . TYR A 1 185 ? 17.856 -8.744 -14.204 1.00 63.94 185 TYR A N 1
ATOM 1565 C CA . TYR A 1 185 ? 16.553 -8.142 -14.498 1.00 63.94 185 TYR A CA 1
ATOM 1566 C C . TYR A 1 185 ? 16.754 -6.678 -14.844 1.00 63.94 185 TYR A C 1
ATOM 1568 O O . TYR A 1 185 ? 17.315 -5.936 -14.043 1.00 63.94 185 TYR A O 1
ATOM 1576 N N . ARG A 1 186 ? 16.274 -6.239 -15.997 1.00 68.56 186 ARG A N 1
ATOM 1577 C CA . ARG A 1 186 ? 16.322 -4.835 -16.379 1.00 68.56 186 ARG A CA 1
ATOM 1578 C C . ARG A 1 186 ? 14.915 -4.288 -16.498 1.00 68.56 186 ARG A C 1
ATOM 1580 O O . ARG A 1 186 ? 14.102 -4.825 -17.243 1.00 68.56 186 ARG A O 1
ATOM 1587 N N . VAL A 1 187 ? 14.625 -3.213 -15.770 1.00 72.56 187 VAL A N 1
ATOM 1588 C CA . VAL A 1 187 ? 13.402 -2.439 -16.007 1.00 72.56 187 VAL A CA 1
ATOM 1589 C C . VAL A 1 187 ? 13.763 -1.344 -16.993 1.00 72.56 187 VAL A C 1
ATOM 1591 O O . VAL A 1 187 ? 14.593 -0.486 -16.692 1.00 72.56 187 VAL A O 1
ATOM 1594 N N . TRP A 1 188 ? 13.143 -1.380 -18.166 1.00 76.31 188 TRP A N 1
ATOM 1595 C CA . TRP A 1 188 ? 13.329 -0.374 -19.197 1.00 76.31 188 TRP A CA 1
ATOM 1596 C C . TRP A 1 188 ? 12.064 0.464 -19.347 1.00 76.31 188 TRP A C 1
ATOM 1598 O O . TRP A 1 188 ? 10.973 -0.061 -19.575 1.00 76.31 188 TRP A O 1
ATOM 1608 N N . ILE A 1 189 ? 12.223 1.779 -19.216 1.00 80.38 189 ILE A N 1
ATOM 1609 C CA . ILE A 1 189 ? 11.168 2.767 -19.430 1.00 80.38 189 ILE A CA 1
ATOM 1610 C C . ILE A 1 189 ? 11.574 3.609 -20.633 1.00 80.38 189 ILE A C 1
ATOM 1612 O O . ILE A 1 189 ? 12.658 4.194 -20.637 1.00 80.38 189 ILE A O 1
ATOM 1616 N N . GLU A 1 190 ? 10.703 3.713 -21.637 1.00 83.69 190 GLU A N 1
ATOM 1617 C CA . GLU A 1 190 ? 10.929 4.621 -22.762 1.00 83.69 190 GLU A CA 1
ATOM 1618 C C . GLU A 1 190 ? 11.210 6.049 -22.255 1.00 83.69 190 GLU A C 1
ATOM 1620 O O . GLU A 1 190 ? 10.400 6.599 -21.496 1.00 83.69 190 GLU A O 1
ATOM 1625 N N . PRO A 1 191 ? 12.315 6.694 -22.682 1.00 83.56 191 PRO A N 1
ATOM 1626 C CA . PRO A 1 191 ? 12.769 7.954 -22.094 1.00 83.56 191 PRO A CA 1
ATOM 1627 C C . PRO A 1 191 ? 11.729 9.079 -22.070 1.00 83.56 191 PRO A C 1
ATOM 1629 O O . PRO A 1 191 ? 11.692 9.867 -21.126 1.00 83.56 191 PRO A O 1
ATOM 1632 N N . ILE A 1 192 ? 10.845 9.126 -23.070 1.00 85.12 192 ILE A N 1
ATOM 1633 C CA . ILE A 1 192 ? 9.763 10.114 -23.173 1.00 85.12 192 ILE A CA 1
ATOM 1634 C C . ILE A 1 192 ? 8.748 10.030 -22.016 1.00 85.12 192 ILE A C 1
ATOM 1636 O O . ILE A 1 192 ? 8.138 11.038 -21.663 1.00 85.12 192 ILE A O 1
ATOM 1640 N N . TYR A 1 193 ? 8.598 8.870 -21.368 1.00 86.31 193 TYR A N 1
ATOM 1641 C CA . TYR A 1 193 ? 7.653 8.678 -20.262 1.00 86.31 193 TYR A CA 1
ATOM 1642 C C . TYR A 1 193 ? 8.264 8.928 -18.875 1.00 86.31 193 TYR A C 1
ATOM 1644 O O . TYR A 1 193 ? 7.517 9.120 -17.912 1.00 86.31 193 TYR A O 1
ATOM 1652 N N . ILE A 1 194 ? 9.596 8.996 -18.752 1.00 84.12 194 ILE A N 1
ATOM 1653 C CA . ILE A 1 194 ? 10.281 9.244 -17.470 1.00 84.12 194 ILE A CA 1
ATOM 1654 C C . ILE A 1 194 ? 9.866 10.595 -16.854 1.00 84.12 194 ILE A C 1
ATOM 1656 O O . ILE A 1 194 ? 9.487 10.605 -15.678 1.00 84.12 194 ILE A O 1
ATOM 1660 N N . PRO A 1 195 ? 9.860 11.731 -17.593 1.00 87.12 195 PRO A N 1
ATOM 1661 C CA . PRO A 1 195 ? 9.442 13.015 -17.030 1.00 87.12 195 PRO A CA 1
ATOM 1662 C C . PRO A 1 195 ? 7.999 12.990 -16.527 1.00 87.12 195 PRO A C 1
ATOM 1664 O O . PRO A 1 195 ? 7.713 13.529 -15.461 1.00 87.12 195 PRO A O 1
ATOM 1667 N N . ARG A 1 196 ? 7.100 12.312 -17.252 1.00 88.44 196 ARG A N 1
ATOM 1668 C CA . ARG A 1 196 ? 5.695 12.153 -16.857 1.00 88.44 196 ARG A CA 1
ATOM 1669 C C . ARG A 1 196 ? 5.577 11.424 -15.520 1.00 88.44 196 ARG A C 1
ATOM 1671 O O . ARG A 1 196 ? 4.905 11.920 -14.622 1.00 88.44 196 ARG A O 1
ATOM 1678 N N . LEU A 1 197 ? 6.250 10.282 -15.368 1.00 87.88 197 LEU A N 1
ATOM 1679 C CA . LEU A 1 197 ? 6.227 9.514 -14.117 1.00 87.88 197 LEU A CA 1
ATOM 1680 C C . LEU A 1 197 ? 6.834 10.302 -12.951 1.00 87.88 197 LEU A C 1
ATOM 1682 O O . LEU A 1 197 ? 6.314 10.242 -11.838 1.00 87.88 197 LEU A O 1
ATOM 1686 N N . LYS A 1 198 ? 7.897 11.074 -13.208 1.00 87.31 198 LYS A N 1
ATOM 1687 C CA . LYS A 1 198 ? 8.509 11.951 -12.205 1.00 87.31 198 LYS A CA 1
ATOM 1688 C C . LYS A 1 198 ? 7.546 13.053 -11.753 1.00 87.31 198 LYS A C 1
ATOM 1690 O O . LYS A 1 198 ? 7.369 13.238 -10.555 1.00 87.31 198 LYS A O 1
ATOM 1695 N N . LEU A 1 199 ? 6.876 13.729 -12.688 1.00 89.50 199 LEU A N 1
ATOM 1696 C CA . LEU A 1 199 ? 5.874 14.755 -12.375 1.00 89.50 199 LEU A CA 1
ATOM 1697 C C . LEU A 1 199 ? 4.703 14.186 -11.566 1.00 89.50 199 LEU A C 1
ATOM 1699 O O . LEU A 1 199 ? 4.285 14.801 -10.587 1.00 89.50 199 LEU A O 1
ATOM 1703 N N . GLN A 1 200 ? 4.209 13.000 -11.931 1.00 91.50 200 GLN A N 1
ATOM 1704 C CA . GLN A 1 200 ? 3.161 12.317 -11.169 1.00 91.50 200 GLN A CA 1
ATOM 1705 C C . GLN A 1 200 ? 3.627 11.977 -9.747 1.00 91.50 200 GLN A C 1
ATOM 1707 O O . GLN A 1 200 ? 2.918 12.262 -8.781 1.00 91.50 200 GLN A O 1
ATOM 1712 N N . HIS A 1 201 ? 4.835 11.420 -9.606 1.00 90.50 201 HIS A N 1
ATOM 1713 C CA . HIS A 1 201 ? 5.425 11.101 -8.308 1.00 90.50 201 HIS A CA 1
ATOM 1714 C C . HIS A 1 201 ? 5.587 12.343 -7.425 1.00 90.50 201 HIS A C 1
ATOM 1716 O O . HIS A 1 201 ? 5.236 12.314 -6.244 1.00 90.50 201 HIS A O 1
ATOM 1722 N N . ASP A 1 202 ? 6.097 13.438 -7.982 1.00 90.50 202 ASP A N 1
ATOM 1723 C CA . ASP A 1 202 ? 6.305 14.677 -7.238 1.00 90.50 202 ASP A CA 1
ATOM 1724 C C . ASP A 1 202 ? 4.960 15.316 -6.852 1.00 90.50 202 ASP A C 1
ATOM 1726 O O . ASP A 1 202 ? 4.796 15.756 -5.715 1.00 90.50 202 ASP A O 1
ATOM 1730 N N . SER A 1 203 ? 3.959 15.279 -7.742 1.00 91.50 203 SER A N 1
ATOM 1731 C CA . SER A 1 203 ? 2.597 15.759 -7.470 1.00 91.50 203 SER A CA 1
ATOM 1732 C C . SER A 1 203 ? 1.944 15.015 -6.299 1.00 91.50 203 SER A C 1
ATOM 1734 O O . SER A 1 203 ? 1.537 15.648 -5.320 1.00 91.50 203 SER A O 1
ATOM 1736 N N . ILE A 1 204 ? 1.904 13.677 -6.344 1.00 91.56 204 ILE A N 1
ATOM 1737 C CA . ILE A 1 204 ? 1.295 12.882 -5.268 1.00 91.56 204 ILE A CA 1
ATOM 1738 C C . ILE A 1 204 ? 2.096 12.981 -3.966 1.00 91.56 204 ILE A C 1
ATOM 1740 O O . ILE A 1 204 ? 1.508 13.092 -2.894 1.00 91.56 204 ILE A O 1
ATOM 1744 N N . THR A 1 205 ? 3.430 13.011 -4.037 1.00 91.62 205 THR A N 1
ATOM 1745 C CA . THR A 1 205 ? 4.289 13.140 -2.850 1.00 91.62 205 THR A CA 1
ATOM 1746 C C . THR A 1 205 ? 4.102 14.494 -2.173 1.00 91.62 205 THR A C 1
ATOM 1748 O O . THR A 1 205 ? 4.075 14.566 -0.945 1.00 91.62 205 THR A O 1
ATOM 1751 N N . ASN A 1 206 ? 3.935 15.570 -2.946 1.00 92.31 206 ASN A N 1
ATOM 1752 C CA . ASN A 1 206 ? 3.653 16.894 -2.401 1.00 92.31 206 ASN A CA 1
ATOM 1753 C C . ASN A 1 206 ? 2.299 16.922 -1.689 1.00 92.31 206 ASN A C 1
ATOM 1755 O O . ASN A 1 206 ? 2.254 17.303 -0.519 1.00 92.31 206 ASN A O 1
ATOM 1759 N N . SER A 1 207 ? 1.231 16.448 -2.339 1.00 92.38 207 SER A N 1
ATOM 1760 C CA . SER A 1 207 ? -0.103 16.360 -1.725 1.00 92.38 207 SER A CA 1
ATOM 1761 C C . SER A 1 207 ? -0.097 15.488 -0.461 1.00 92.38 207 SER A C 1
ATOM 1763 O O . SER A 1 207 ? -0.617 15.880 0.590 1.00 92.38 207 SER A O 1
ATOM 1765 N N . TYR A 1 208 ? 0.592 14.346 -0.513 1.00 93.25 208 TYR A N 1
ATOM 1766 C CA . TYR A 1 208 ? 0.792 13.453 0.624 1.00 93.25 208 TYR A CA 1
ATOM 1767 C C . TYR A 1 208 ? 1.504 14.156 1.788 1.00 93.25 208 TYR A C 1
ATOM 1769 O O . TYR A 1 208 ? 1.012 14.160 2.916 1.00 93.25 208 TYR A O 1
ATOM 1777 N N . ASN A 1 209 ? 2.632 14.818 1.525 1.00 92.69 209 ASN A N 1
ATOM 1778 C CA . ASN A 1 209 ? 3.404 15.517 2.552 1.00 92.69 209 ASN A CA 1
ATOM 1779 C C . ASN A 1 209 ? 2.649 16.706 3.151 1.00 92.69 209 ASN A C 1
ATOM 1781 O O . ASN A 1 209 ? 2.773 16.957 4.349 1.00 92.69 209 ASN A O 1
ATOM 1785 N N . VAL A 1 210 ? 1.878 17.443 2.347 1.00 92.88 210 VAL A N 1
ATOM 1786 C CA . VAL A 1 210 ? 1.028 18.531 2.845 1.00 92.88 210 VAL A CA 1
ATOM 1787 C C . VAL A 1 210 ? -0.082 17.972 3.727 1.00 92.88 210 VAL A C 1
ATOM 1789 O O . VAL A 1 210 ? -0.253 18.462 4.837 1.00 92.88 210 VAL A O 1
ATOM 1792 N N . SER A 1 211 ? -0.749 16.898 3.302 1.00 92.31 211 SER A N 1
ATOM 1793 C CA . SER A 1 211 ? -1.795 16.234 4.095 1.00 92.31 211 SER A CA 1
ATOM 1794 C C . SER A 1 211 ? -1.267 15.686 5.421 1.00 92.31 211 SER A C 1
ATOM 1796 O O . SER A 1 211 ? -1.979 15.658 6.420 1.00 92.31 211 SER A O 1
ATOM 1798 N N . LEU A 1 212 ? 0.002 15.268 5.469 1.00 92.75 212 LEU A N 1
ATOM 1799 C CA . LEU A 1 212 ? 0.641 14.846 6.714 1.00 92.75 212 LEU A CA 1
ATOM 1800 C C . LEU A 1 212 ? 0.936 16.003 7.667 1.00 92.75 212 LEU A C 1
ATOM 1802 O O . LEU A 1 212 ? 1.071 15.754 8.867 1.00 92.75 212 LEU A O 1
ATOM 1806 N N . LYS A 1 213 ? 1.066 17.247 7.191 1.00 90.50 213 LYS A N 1
ATOM 1807 C CA . LYS A 1 213 ? 1.256 18.412 8.065 1.00 90.50 213 LYS A CA 1
ATOM 1808 C C . LYS A 1 213 ? -0.062 18.692 8.786 1.00 90.50 213 LYS A C 1
ATOM 1810 O O . LYS A 1 213 ? -1.117 18.750 8.180 1.00 90.50 213 LYS A O 1
ATOM 1815 N N . GLY A 1 214 ? -0.017 18.814 10.111 1.00 82.00 214 GLY A N 1
ATOM 1816 C CA . GLY A 1 214 ? -1.221 19.044 10.925 1.00 82.00 214 GLY A CA 1
ATOM 1817 C C . GLY A 1 214 ? -2.095 17.806 11.187 1.00 82.00 214 GLY A C 1
ATOM 1818 O O . GLY A 1 214 ? -2.648 17.706 12.274 1.00 82.00 214 GLY A O 1
ATOM 1819 N N . ASN A 1 215 ? -2.118 16.794 10.311 1.00 90.88 215 ASN A N 1
ATOM 1820 C CA . ASN A 1 215 ? -2.964 15.606 10.501 1.00 90.88 215 ASN A CA 1
ATOM 1821 C C . ASN A 1 215 ? -2.277 14.487 11.317 1.00 90.88 215 ASN A C 1
ATOM 1823 O O . ASN A 1 215 ? -1.557 13.636 10.787 1.00 90.88 215 ASN A O 1
ATOM 1827 N N . ILE A 1 216 ? -2.473 14.492 12.642 1.00 91.31 216 ILE A N 1
ATOM 1828 C CA . ILE A 1 216 ? -1.890 13.488 13.557 1.00 91.31 216 ILE A CA 1
ATOM 1829 C C . ILE A 1 216 ? -2.407 12.075 13.246 1.00 91.31 216 ILE A C 1
ATOM 1831 O O . ILE A 1 216 ? -1.623 11.123 13.247 1.00 91.31 216 ILE A O 1
ATOM 1835 N N . SER A 1 217 ? -3.704 11.931 12.967 1.00 91.69 217 SER A N 1
ATOM 1836 C CA . SER A 1 217 ? -4.332 10.633 12.703 1.00 91.69 217 SER A CA 1
ATOM 1837 C C . SER A 1 217 ? -3.783 9.989 11.432 1.00 91.69 217 SER A C 1
ATOM 1839 O O . SER A 1 217 ? -3.423 8.812 11.464 1.00 91.69 217 SER A O 1
ATOM 1841 N N . LEU A 1 218 ? -3.592 10.770 10.363 1.00 93.75 218 LEU A N 1
ATOM 1842 C CA . LEU A 1 218 ? -2.944 10.305 9.137 1.00 93.75 218 LEU A CA 1
ATOM 1843 C C . LEU A 1 218 ? -1.489 9.885 9.388 1.00 93.75 218 LEU A C 1
ATOM 1845 O O . LEU A 1 218 ? -1.079 8.814 8.948 1.00 93.75 218 LEU A O 1
ATOM 1849 N N . ARG A 1 219 ? -0.711 10.658 10.161 1.00 94.50 219 ARG A N 1
ATOM 1850 C CA . ARG A 1 219 ? 0.667 10.265 10.525 1.00 94.50 219 ARG A CA 1
ATOM 1851 C C . ARG A 1 219 ? 0.709 8.950 11.307 1.00 94.50 219 ARG A C 1
ATOM 1853 O O . ARG A 1 219 ? 1.582 8.119 11.060 1.00 94.50 219 ARG A O 1
ATOM 1860 N N . ASN A 1 220 ? -0.225 8.740 12.230 1.00 94.31 220 ASN A N 1
ATOM 1861 C CA . ASN A 1 220 ? -0.320 7.491 12.985 1.00 94.31 220 ASN A CA 1
ATOM 1862 C C . ASN A 1 220 ? -0.759 6.318 12.096 1.00 94.31 220 ASN A C 1
ATOM 1864 O O . ASN A 1 220 ? -0.245 5.212 12.262 1.00 94.31 220 ASN A O 1
ATOM 1868 N N . MET A 1 221 ? -1.643 6.560 11.124 1.00 95.75 221 MET A N 1
ATOM 1869 C CA . MET A 1 221 ? -2.022 5.563 10.122 1.00 95.75 221 MET A CA 1
ATOM 1870 C C . MET A 1 221 ? -0.811 5.141 9.294 1.00 95.75 221 MET A C 1
ATOM 1872 O O . MET A 1 221 ? -0.566 3.951 9.146 1.00 95.75 221 MET A O 1
ATOM 1876 N N . VAL A 1 222 ? -0.014 6.097 8.816 1.00 95.62 222 VAL A N 1
ATOM 1877 C CA . VAL A 1 222 ? 1.208 5.827 8.044 1.00 95.62 222 VAL A CA 1
ATOM 1878 C C . VAL A 1 222 ? 2.198 4.985 8.841 1.00 95.62 222 VAL A C 1
ATOM 1880 O O . VAL A 1 222 ? 2.666 3.970 8.338 1.00 95.62 222 VAL A O 1
ATOM 1883 N N . LYS A 1 223 ? 2.443 5.329 10.111 1.00 95.94 223 LYS A N 1
ATOM 1884 C CA . LYS A 1 223 ? 3.263 4.489 10.999 1.00 95.94 223 LYS A CA 1
ATOM 1885 C C . LYS A 1 223 ? 2.696 3.076 11.129 1.00 95.94 223 LYS A C 1
ATOM 1887 O O . LYS A 1 223 ? 3.446 2.109 11.161 1.00 95.94 223 LYS A O 1
ATOM 1892 N N . ARG A 1 224 ? 1.367 2.930 11.195 1.00 96.06 224 ARG A N 1
ATOM 1893 C CA . ARG A 1 224 ? 0.741 1.605 11.229 1.00 96.06 224 ARG A CA 1
ATOM 1894 C C . ARG A 1 224 ? 0.939 0.849 9.917 1.00 96.06 224 ARG A C 1
ATOM 1896 O O . ARG A 1 224 ? 1.179 -0.349 9.995 1.00 96.06 224 ARG A O 1
ATOM 1903 N N . ILE A 1 225 ? 0.862 1.510 8.759 1.00 97.00 225 ILE A N 1
ATOM 1904 C CA . ILE A 1 225 ? 1.171 0.890 7.460 1.00 97.00 225 ILE A CA 1
ATOM 1905 C C . ILE A 1 225 ? 2.585 0.308 7.496 1.00 97.00 225 ILE A C 1
ATOM 1907 O O . ILE A 1 225 ? 2.764 -0.871 7.203 1.00 97.00 225 ILE A O 1
ATOM 1911 N N . ASP A 1 226 ? 3.554 1.106 7.941 1.00 96.56 226 ASP A N 1
ATOM 1912 C CA . ASP A 1 226 ? 4.963 0.712 8.015 1.00 96.56 226 ASP A CA 1
ATOM 1913 C C . ASP A 1 226 ? 5.184 -0.492 8.913 1.00 96.56 226 ASP A C 1
ATOM 1915 O O . ASP A 1 226 ? 5.763 -1.477 8.474 1.00 96.56 226 ASP A O 1
ATOM 1919 N N . ASN A 1 227 ? 4.641 -0.458 10.130 1.00 95.94 227 ASN A N 1
ATOM 1920 C CA . ASN A 1 227 ? 4.792 -1.556 11.081 1.00 95.94 227 ASN A CA 1
ATOM 1921 C C . ASN A 1 227 ? 4.211 -2.872 10.534 1.00 95.94 227 ASN A C 1
ATOM 1923 O O . ASN A 1 227 ? 4.740 -3.950 10.792 1.00 95.94 227 ASN A O 1
ATOM 1927 N N . VAL A 1 228 ? 3.093 -2.805 9.799 1.00 96.19 228 VAL A N 1
ATOM 1928 C CA . VAL A 1 228 ? 2.472 -4.000 9.209 1.00 96.19 228 VAL A CA 1
ATOM 1929 C C . VAL A 1 228 ? 3.282 -4.508 8.021 1.00 96.19 228 VAL A C 1
ATOM 1931 O O . VAL A 1 228 ? 3.416 -5.722 7.856 1.00 96.19 228 VAL A O 1
ATOM 1934 N N . LEU A 1 229 ? 3.831 -3.610 7.203 1.00 95.12 229 LEU A N 1
ATOM 1935 C CA . LEU A 1 229 ? 4.741 -3.994 6.131 1.00 95.12 229 LEU A CA 1
ATOM 1936 C C . LEU A 1 229 ? 6.001 -4.631 6.713 1.00 95.12 229 LEU A C 1
ATOM 1938 O O . LEU A 1 229 ? 6.289 -5.767 6.366 1.00 95.12 229 LEU A O 1
ATOM 1942 N N . GLU A 1 230 ? 6.685 -3.984 7.651 1.00 94.12 230 GLU A N 1
ATOM 1943 C CA . GLU A 1 230 ? 7.888 -4.503 8.313 1.00 94.12 230 GLU A CA 1
ATOM 1944 C C . GLU A 1 230 ? 7.659 -5.898 8.913 1.00 94.12 230 GLU A C 1
ATOM 1946 O O . GLU A 1 230 ? 8.439 -6.820 8.668 1.00 94.12 230 GLU A O 1
ATOM 1951 N N . PHE A 1 231 ? 6.532 -6.105 9.604 1.00 92.62 231 PHE A N 1
ATOM 1952 C CA . PHE A 1 231 ? 6.138 -7.428 10.094 1.00 92.62 231 PHE A CA 1
ATOM 1953 C C . PHE A 1 231 ? 6.022 -8.459 8.960 1.00 92.62 231 PHE A C 1
ATOM 1955 O O . PHE A 1 231 ? 6.549 -9.571 9.053 1.00 92.62 231 PHE A O 1
ATOM 1962 N N . ASN A 1 232 ? 5.362 -8.089 7.860 1.00 91.69 232 ASN A N 1
ATOM 1963 C CA . ASN A 1 232 ? 5.235 -8.946 6.687 1.00 91.69 232 ASN A CA 1
ATOM 1964 C C . ASN A 1 232 ? 6.599 -9.233 6.025 1.00 91.69 232 ASN A C 1
ATOM 1966 O O . ASN A 1 232 ? 6.855 -10.357 5.588 1.00 91.69 232 ASN A O 1
ATOM 1970 N N . TYR A 1 233 ? 7.511 -8.270 5.994 1.00 89.19 233 TYR A N 1
ATOM 1971 C CA . TYR A 1 233 ? 8.877 -8.495 5.532 1.00 89.19 233 TYR A CA 1
ATOM 1972 C C . TYR A 1 233 ? 9.620 -9.490 6.417 1.00 89.19 233 TYR A C 1
ATOM 1974 O O . TYR A 1 233 ? 10.157 -10.477 5.912 1.00 89.19 233 TYR A O 1
ATOM 1982 N N . ALA A 1 234 ? 9.632 -9.245 7.728 1.00 87.88 234 ALA A N 1
ATOM 1983 C CA . ALA A 1 234 ? 10.351 -10.059 8.699 1.00 87.88 234 ALA A CA 1
ATOM 1984 C C . ALA A 1 234 ? 9.890 -11.522 8.667 1.00 87.88 234 ALA A C 1
ATOM 1986 O O . ALA A 1 234 ? 10.725 -12.421 8.645 1.00 87.88 234 ALA A O 1
ATOM 1987 N N . LYS A 1 235 ? 8.576 -11.763 8.556 1.00 86.44 235 LYS A N 1
ATOM 1988 C CA . LYS A 1 235 ? 7.989 -13.111 8.465 1.00 86.44 235 LYS A CA 1
ATOM 1989 C C . LYS A 1 235 ? 8.501 -13.932 7.266 1.00 86.44 235 LYS A C 1
ATOM 1991 O O . LYS A 1 235 ? 8.469 -15.156 7.326 1.00 86.44 235 LYS A O 1
ATOM 1996 N N . ARG A 1 236 ? 8.918 -13.287 6.169 1.00 83.81 236 ARG A N 1
ATOM 1997 C CA . ARG A 1 236 ? 9.259 -13.951 4.891 1.00 83.81 236 ARG A CA 1
ATOM 1998 C C . ARG A 1 236 ? 10.754 -13.993 4.592 1.00 83.81 236 ARG A C 1
ATOM 2000 O O . ARG A 1 236 ? 11.159 -14.646 3.629 1.00 83.81 236 ARG A O 1
ATOM 2007 N N . LYS A 1 237 ? 11.588 -13.334 5.399 1.00 83.25 237 LYS A N 1
ATOM 2008 C CA . LYS A 1 237 ? 13.039 -13.531 5.328 1.00 83.25 237 LYS A CA 1
ATOM 2009 C C . LYS A 1 237 ? 13.360 -14.946 5.835 1.00 83.25 237 LYS A C 1
ATOM 2011 O O . LYS A 1 237 ? 12.759 -15.370 6.822 1.00 83.25 237 LYS A O 1
ATOM 2016 N N . PRO A 1 238 ? 14.252 -15.700 5.170 1.00 77.19 238 PRO A N 1
ATOM 2017 C CA . PRO A 1 238 ? 14.679 -16.990 5.694 1.00 77.19 238 PRO A CA 1
ATOM 2018 C C . PRO A 1 238 ? 15.297 -16.782 7.078 1.00 77.19 238 PRO A C 1
ATOM 2020 O O . PRO A 1 238 ? 16.005 -15.795 7.297 1.00 77.19 238 PRO A O 1
ATOM 2023 N N . PHE A 1 239 ? 15.024 -17.694 8.013 1.00 66.50 239 PHE A N 1
ATOM 2024 C CA . PHE A 1 239 ? 15.728 -17.704 9.291 1.00 66.50 239 PHE A CA 1
ATOM 2025 C C . PHE A 1 239 ? 17.222 -17.833 8.988 1.00 66.50 239 PHE A C 1
ATOM 2027 O O . PHE A 1 239 ? 17.655 -18.828 8.413 1.00 66.50 239 PHE A O 1
ATOM 2034 N N . SER A 1 240 ? 18.010 -16.809 9.317 1.00 54.91 240 SER A N 1
ATOM 2035 C CA . SER A 1 240 ? 19.458 -16.967 9.323 1.00 54.91 240 SER A CA 1
ATOM 2036 C C . SER A 1 240 ? 19.774 -17.957 10.436 1.00 54.91 240 SER A C 1
ATOM 2038 O O . SER A 1 240 ? 19.547 -17.628 11.605 1.00 54.91 240 SER A O 1
ATOM 2040 N N . ASP A 1 241 ? 20.260 -19.149 10.093 1.00 38.34 241 ASP A N 1
ATOM 2041 C CA . ASP A 1 241 ? 20.816 -20.060 11.087 1.00 38.34 241 ASP A CA 1
ATOM 2042 C C . ASP A 1 241 ? 21.873 -19.295 11.881 1.00 38.34 241 ASP A C 1
ATOM 2044 O O . ASP A 1 241 ? 22.894 -18.830 11.368 1.00 38.34 241 ASP A O 1
ATOM 2048 N N . SER A 1 242 ? 21.566 -19.081 13.154 1.00 37.53 242 SER A N 1
ATOM 2049 C CA . SER A 1 242 ? 22.409 -18.382 14.098 1.00 37.53 242 SER A CA 1
ATOM 2050 C C . SER A 1 242 ? 23.599 -19.264 14.462 1.00 37.53 242 SER A C 1
ATOM 2052 O O . SER A 1 242 ? 23.623 -19.885 15.520 1.00 37.53 242 SER A O 1
ATOM 2054 N N . SER A 1 243 ? 24.621 -19.274 13.614 1.00 35.22 243 SER A N 1
ATOM 2055 C CA . SER A 1 243 ? 25.999 -19.533 14.022 1.00 35.22 243 SER A CA 1
ATOM 2056 C C . SER A 1 243 ? 26.772 -18.217 13.957 1.00 35.22 243 SER A C 1
ATOM 2058 O O . SER A 1 243 ? 27.472 -17.942 12.988 1.00 35.22 243 SER A O 1
ATOM 2060 N N . GLY A 1 244 ? 26.606 -17.376 14.984 1.00 29.88 244 GLY A N 1
ATOM 2061 C CA . GLY A 1 244 ? 27.421 -16.167 15.137 1.00 29.88 244 GLY A CA 1
ATOM 2062 C C . GLY A 1 244 ? 26.743 -14.997 15.844 1.00 29.88 244 GLY A C 1
ATOM 2063 O O . GLY A 1 244 ? 26.394 -14.018 15.208 1.00 29.88 244 GLY A O 1
ATOM 2064 N N . GLY A 1 245 ? 26.587 -15.109 17.165 1.00 33.06 245 GLY A N 1
ATOM 2065 C CA . GLY A 1 245 ? 26.763 -14.028 18.147 1.00 33.06 245 GLY A CA 1
ATOM 2066 C C . GLY A 1 245 ? 26.172 -12.625 17.911 1.00 33.06 245 GLY A C 1
ATOM 2067 O O . GLY A 1 245 ? 26.666 -11.852 17.102 1.00 33.06 245 GLY A O 1
ATOM 2068 N N . ARG A 1 246 ? 25.308 -12.239 18.867 1.00 35.97 246 ARG A N 1
ATOM 2069 C CA . ARG A 1 246 ? 24.922 -10.868 19.274 1.00 35.97 246 ARG A CA 1
ATOM 2070 C C . ARG A 1 246 ? 23.823 -10.183 18.454 1.00 35.97 246 ARG A C 1
ATOM 2072 O O . ARG A 1 246 ? 24.050 -9.151 17.837 1.00 35.97 246 ARG A O 1
ATOM 2079 N N . PHE A 1 247 ? 22.587 -10.651 18.630 1.00 36.47 247 PHE A N 1
ATOM 2080 C CA . PHE A 1 247 ? 21.428 -9.756 18.590 1.00 36.47 247 PHE A CA 1
ATOM 2081 C C . PHE A 1 247 ? 20.943 -9.486 20.012 1.00 36.47 247 PHE A C 1
ATOM 2083 O O . PHE A 1 247 ? 20.530 -10.391 20.736 1.00 36.47 247 PHE A O 1
ATOM 2090 N N . GLY A 1 248 ? 21.057 -8.220 20.412 1.00 31.50 248 GLY A N 1
ATOM 2091 C CA . GLY A 1 248 ? 20.438 -7.689 21.614 1.00 31.50 248 GLY A CA 1
ATOM 2092 C C . GLY A 1 248 ? 18.918 -7.755 21.501 1.00 31.50 248 GLY A C 1
ATOM 2093 O O . GLY A 1 248 ? 18.334 -7.416 20.474 1.00 31.50 248 GLY A O 1
ATOM 2094 N N . ASN A 1 249 ? 18.315 -8.227 22.586 1.00 38.03 249 ASN A N 1
ATOM 2095 C CA . ASN A 1 249 ? 16.891 -8.324 22.866 1.00 38.03 249 ASN A CA 1
ATOM 2096 C C . ASN A 1 249 ? 16.017 -7.242 22.209 1.00 38.03 249 ASN A C 1
ATOM 2098 O O . ASN A 1 249 ? 15.997 -6.092 22.636 1.00 38.03 249 ASN A O 1
ATOM 2102 N N . SER A 1 250 ? 15.178 -7.669 21.271 1.00 34.06 250 SER A N 1
ATOM 2103 C CA . SER A 1 250 ? 13.850 -7.088 21.045 1.00 34.06 250 SER A CA 1
ATOM 2104 C C . SER A 1 250 ? 12.900 -8.183 20.555 1.00 34.06 250 SER A C 1
ATOM 2106 O O . SER A 1 250 ? 12.359 -8.155 19.455 1.00 34.06 250 SER A O 1
ATOM 2108 N N . ARG A 1 251 ? 12.695 -9.200 21.404 1.00 31.97 251 ARG A N 1
ATOM 2109 C CA . ARG A 1 251 ? 11.530 -10.080 21.284 1.00 31.97 251 ARG A CA 1
ATOM 2110 C C . ARG A 1 251 ? 10.287 -9.260 21.622 1.00 31.97 251 ARG A C 1
ATOM 2112 O O . ARG A 1 251 ? 9.942 -9.114 22.790 1.00 31.97 251 ARG A O 1
ATOM 2119 N N . ILE A 1 252 ? 9.621 -8.719 20.608 1.00 32.59 252 ILE A N 1
ATOM 2120 C CA . ILE A 1 252 ? 8.199 -8.395 20.720 1.00 32.59 252 ILE A CA 1
ATOM 2121 C C . ILE A 1 252 ? 7.458 -9.678 20.346 1.00 32.59 252 ILE A C 1
ATOM 2123 O O . ILE A 1 252 ? 7.192 -9.950 19.178 1.00 32.59 252 ILE A O 1
ATOM 2127 N N . GLU A 1 253 ? 7.193 -10.511 21.351 1.00 28.73 253 GLU A N 1
ATOM 2128 C CA . GLU A 1 253 ? 6.274 -11.639 21.224 1.00 28.73 253 GLU A CA 1
ATOM 2129 C C . GLU A 1 253 ? 4.853 -11.073 21.086 1.00 28.73 253 GLU A C 1
ATOM 2131 O O . GLU A 1 253 ? 4.198 -10.723 22.065 1.00 28.73 253 GLU A O 1
ATOM 2136 N N . PHE A 1 254 ? 4.369 -10.943 19.848 1.00 31.66 254 PHE A N 1
ATOM 2137 C CA . PHE A 1 254 ? 2.939 -10.792 19.602 1.00 31.66 254 PHE A CA 1
ATOM 2138 C C . PHE A 1 254 ? 2.268 -12.140 19.877 1.00 31.66 254 PHE A C 1
ATOM 2140 O O . PHE A 1 254 ? 2.236 -13.025 19.023 1.00 31.66 254 PHE A O 1
ATOM 2147 N N . LEU A 1 255 ? 1.726 -12.291 21.085 1.00 28.70 255 LEU A N 1
ATOM 2148 C CA . LEU A 1 255 ? 0.740 -13.321 21.391 1.00 28.70 255 LEU A CA 1
ATOM 2149 C C . LEU A 1 255 ? -0.529 -13.007 20.590 1.00 28.70 255 LEU A C 1
ATOM 2151 O O . LEU A 1 255 ? -1.340 -12.177 20.990 1.00 28.70 255 LEU A O 1
ATOM 2155 N N . ILE A 1 256 ? -0.685 -13.649 19.434 1.00 33.09 256 ILE A N 1
ATOM 2156 C CA . ILE A 1 256 ? -1.981 -13.772 18.766 1.00 33.09 256 ILE A CA 1
ATOM 2157 C C . ILE A 1 256 ? -2.675 -14.970 19.425 1.00 33.09 256 ILE A C 1
ATOM 2159 O O . ILE A 1 256 ? -2.185 -16.092 19.262 1.00 33.09 256 ILE A O 1
ATOM 2163 N N . PRO A 1 257 ? -3.784 -14.790 20.164 1.00 28.44 257 PRO A N 1
ATOM 2164 C CA . PRO A 1 257 ? -4.592 -15.920 20.593 1.00 28.44 257 PRO A CA 1
ATOM 2165 C C . PRO A 1 257 ? -5.167 -16.581 19.337 1.00 28.44 257 PRO A C 1
ATOM 2167 O O . PRO A 1 257 ? -5.838 -15.924 18.540 1.00 28.44 257 PRO A O 1
ATOM 2170 N N . ARG A 1 258 ? -4.868 -17.865 19.138 1.00 33.41 258 ARG A N 1
ATOM 2171 C C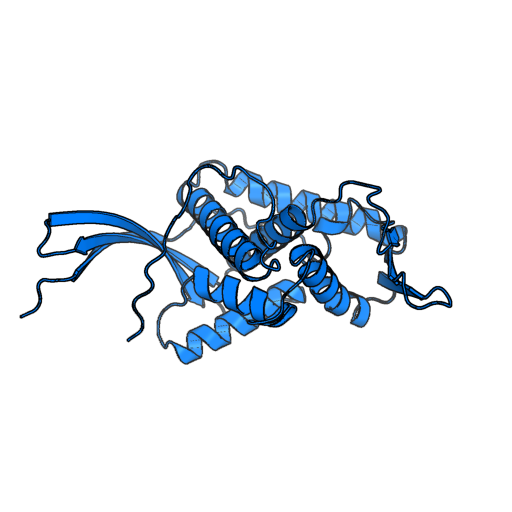A . ARG A 1 258 ? -5.657 -18.713 18.244 1.00 33.41 258 ARG A CA 1
ATOM 2172 C C . ARG A 1 258 ? -6.875 -19.177 19.039 1.00 33.41 258 ARG A C 1
ATOM 2174 O O . ARG A 1 258 ? -6.702 -19.630 20.170 1.00 33.41 258 ARG A O 1
ATOM 2181 N N . GLU A 1 259 ? -8.058 -18.979 18.464 1.00 36.56 259 GLU A N 1
ATOM 2182 C CA . GLU A 1 259 ? -9.306 -19.613 18.914 1.00 36.56 259 GLU A CA 1
ATOM 2183 C C . GLU A 1 259 ? -9.196 -21.142 18.878 1.00 36.56 259 GLU A C 1
ATOM 2185 O O . GLU A 1 259 ? -8.495 -21.663 17.974 1.00 36.56 259 GLU A O 1
#

pLDDT: mean 80.43, std 19.02, range [28.44, 97.69]

Sequence (259 aa):
MKFFYSKSILSEDVITDVQTEFHCEDIGICTLSKYHNFEYNHVSLNDDVDWERLVFITFRLAIFNLIVKNLIKVNSIEYKESYLGNLFEFKTRHFLLEPEKKAKIDDLFSSSILNIFNKLYIKQKSKVHLHELITETFDFFIGATDSYLLPGKRVLLKIFDLYVSKYKWLKFEEDYHLLGTHYKYRVWIEPIYIPRLKLQHDSITNSYNVSLKGNISLRNMVKRIDNVLEFNYAKRKPFSDSSGGRFGNSRIEFLIPRE

Secondary structure (DSSP, 8-state):
---SEEEEEEEEEE----------S-HHHHTTGGGTEEEE-SS---S---HHHHHHHHHHHHHHHHHHTTSEEEEEEEEEEEETTTTEEEEEEEEEEEE------SSHHHHHHHHHHHHHHHHHSS-EEHHHHHHHHHHHHH-SS---SSHHHHHHHHHHHHHHHH-TTEEEEEEE-TTSS-EEEEEEE-GGGHHHHHHHHHHHHHHHHHHHTT-HHHHHHHHHHHHHHHHHHHHHS------S---------------

Organism: NCBI:txid2591822

Foldseek 3Di:
DPQFKDKDWPDKDWLDDFQLDFDAQALLCLLCLVPQWDKDKPPDPDPPPPLLVSLLSSVLLLVSNCVSVQQKIKMWIWMWMAGDRNPDTDIDIWIWIDGGDPDAGNHQLSNLLSVLLVVQCVVVVPTDTPLSSLLVSLCVQQHNQAADQFSSVSSSVSSLVRVVVVDVQWDWDWDDDPPRPMTMITIHGNPVCSVVSNRNSVRSVVSLVVSPVPRPSSVVVSVVSSVSSVVSRVNRHPPDPPPDDDDDDDPPPPPDDDD

Radius of gyration: 20.54 Å; chains: 1; bounding box: 47×41×61 Å